Protein AF-A0AAW0BZA5-F1 (afdb_monomer_lite)

Sequence (254 aa):
MSIIGAAGLFDLANLSKPVTAEERARIDNILQGLSNEPNKMVEAFKKSPAKGLLSLAHCWAYNSDAFPNDVILKTFVYHTDGAKVPKANKPPVEDDVSERAWACFIGLGSKFVSDNRDFRARLIAAWPGIFKWARYFYTQRVSKLDNTDDIRENIDVICQVISQLIQNNKEVLAVVRRTQGIATFFTKLWVHSAAPPIVVSFIMHTLFHDATLDEIAAIAGNDAEKLIVAQVAVDRLRAAIKESPMQPLKVSRT

Structure (mmCIF, N/CA/C/O backbone):
data_AF-A0AAW0BZA5-F1
#
_entry.id   AF-A0AAW0BZA5-F1
#
loop_
_atom_site.group_PDB
_atom_site.id
_atom_site.type_symbol
_atom_site.label_atom_id
_atom_site.label_alt_id
_atom_site.label_comp_id
_atom_site.label_asym_id
_atom_site.label_entity_id
_atom_site.label_seq_id
_atom_site.pdbx_PDB_ins_code
_atom_site.Cartn_x
_atom_site.Cartn_y
_atom_site.Cartn_z
_atom_site.occupancy
_atom_site.B_iso_or_equiv
_atom_site.auth_seq_id
_atom_site.auth_comp_id
_atom_site.auth_asym_id
_atom_site.auth_atom_id
_atom_site.pdbx_PDB_model_num
ATOM 1 N N . MET A 1 1 ? -25.638 8.115 21.854 1.00 32.22 1 MET A N 1
ATOM 2 C CA . MET A 1 1 ? -24.213 8.498 21.947 1.00 32.22 1 MET A CA 1
ATOM 3 C C . MET A 1 1 ? -23.637 8.477 20.539 1.00 32.22 1 MET A C 1
ATOM 5 O O . MET A 1 1 ? -23.525 7.408 19.956 1.00 32.22 1 MET A O 1
ATOM 9 N N . SER A 1 2 ? -23.428 9.657 19.954 1.00 33.00 2 SER A N 1
ATOM 10 C CA . SER A 1 2 ? -22.871 9.828 18.606 1.00 33.00 2 SER A CA 1
ATOM 11 C C . SER A 1 2 ? -21.385 9.476 18.653 1.00 33.00 2 SER A C 1
ATOM 13 O O . SER A 1 2 ? -20.659 10.074 19.446 1.00 33.00 2 SER A O 1
ATOM 15 N N . ILE A 1 3 ? -20.942 8.477 17.885 1.00 40.09 3 ILE A N 1
ATOM 16 C CA . ILE A 1 3 ? -19.521 8.118 17.792 1.00 40.09 3 ILE A CA 1
ATOM 17 C C . ILE A 1 3 ? -18.826 9.251 17.031 1.00 40.09 3 ILE A C 1
ATOM 19 O O . ILE A 1 3 ? -18.873 9.336 15.807 1.00 40.09 3 ILE A O 1
ATOM 23 N N . ILE A 1 4 ? -18.307 10.163 17.850 1.00 43.06 4 ILE A N 1
ATOM 24 C CA . ILE A 1 4 ? -17.337 11.239 17.656 1.00 43.06 4 ILE A CA 1
ATOM 25 C C . ILE A 1 4 ? -16.686 11.224 16.267 1.00 43.06 4 ILE A C 1
ATOM 27 O O . ILE A 1 4 ? -16.038 10.260 15.861 1.00 43.06 4 ILE A O 1
ATOM 31 N N . GLY A 1 5 ? -16.861 12.338 15.552 1.00 37.72 5 GLY A N 1
ATOM 32 C CA . GLY A 1 5 ? -16.365 12.537 14.199 1.00 37.72 5 GLY A CA 1
ATOM 33 C C . GLY A 1 5 ? -14.856 12.330 14.099 1.00 37.72 5 GLY A C 1
ATOM 34 O O . GLY A 1 5 ? -14.069 13.084 14.667 1.00 37.72 5 GLY A O 1
ATOM 35 N N . ALA A 1 6 ? -14.458 11.354 13.281 1.00 41.16 6 ALA A N 1
ATOM 36 C CA . ALA A 1 6 ? -13.072 11.079 12.897 1.00 41.16 6 ALA A CA 1
ATOM 37 C C . ALA A 1 6 ? -12.352 12.283 12.237 1.00 41.16 6 ALA A C 1
ATOM 39 O O . ALA A 1 6 ? -11.151 12.233 11.999 1.00 41.16 6 ALA A O 1
ATOM 40 N N . ALA A 1 7 ? -13.067 13.383 11.974 1.00 39.66 7 ALA A N 1
ATOM 41 C CA . ALA A 1 7 ? -12.530 14.646 11.476 1.00 39.66 7 ALA A CA 1
ATOM 42 C C . ALA A 1 7 ? -11.621 15.389 12.482 1.00 39.66 7 ALA A C 1
ATOM 44 O O . ALA A 1 7 ? -10.916 16.311 12.082 1.00 39.66 7 ALA A O 1
ATOM 45 N N . GLY A 1 8 ? -11.623 15.007 13.767 1.00 41.25 8 GLY A N 1
ATOM 46 C CA . GLY A 1 8 ? -10.889 15.703 14.833 1.00 41.25 8 GLY A CA 1
ATOM 47 C C . GLY A 1 8 ? -9.455 15.232 15.112 1.00 41.25 8 GLY A C 1
ATOM 48 O O . GLY A 1 8 ? -8.812 15.821 15.971 1.00 41.25 8 GLY A O 1
ATOM 49 N N . LEU A 1 9 ? -8.942 14.203 14.429 1.00 48.56 9 LEU A N 1
ATOM 50 C CA . LEU A 1 9 ? -7.571 13.694 14.628 1.00 48.56 9 LEU A CA 1
ATOM 51 C C . LEU A 1 9 ? -6.497 14.502 13.851 1.00 48.56 9 LEU A C 1
ATOM 53 O O . LEU A 1 9 ? -5.398 14.008 13.599 1.00 48.56 9 LEU A O 1
ATOM 57 N N . PHE A 1 10 ? -6.823 15.720 13.403 1.00 46.09 10 PHE A N 1
ATOM 58 C CA . PHE A 1 10 ? -6.101 16.411 12.326 1.00 46.09 10 PHE A CA 1
ATOM 59 C C . PHE A 1 10 ? -4.850 17.200 12.701 1.00 46.09 10 PHE A C 1
ATOM 61 O O . PHE A 1 10 ? -4.116 17.558 11.786 1.00 46.09 10 PHE A O 1
ATOM 68 N N . ASP A 1 11 ? -4.556 17.423 13.981 1.00 47.78 11 ASP A N 1
ATOM 69 C CA . ASP A 1 11 ? -3.397 18.248 14.364 1.00 47.78 11 ASP A CA 1
ATOM 70 C C . ASP A 1 11 ? -2.213 17.450 14.941 1.00 47.78 11 ASP A C 1
ATOM 72 O O . ASP A 1 11 ? -1.141 18.003 15.163 1.00 47.78 11 ASP A O 1
ATOM 76 N N . LEU A 1 12 ? -2.327 16.124 15.092 1.00 44.94 12 LEU A N 1
ATOM 77 C CA . LEU A 1 12 ? -1.234 15.306 15.652 1.00 44.94 12 LEU A CA 1
ATOM 78 C C . LEU A 1 12 ? -0.044 15.116 14.705 1.00 44.94 12 LEU A C 1
ATOM 80 O O . LEU A 1 12 ? 1.059 14.829 15.160 1.00 44.94 12 LEU A O 1
ATOM 84 N N . ALA A 1 13 ? -0.251 15.278 13.397 1.00 43.47 13 ALA A N 1
ATOM 85 C CA . ALA A 1 13 ? 0.828 15.196 12.412 1.00 43.47 13 ALA A CA 1
ATOM 86 C C . ALA A 1 13 ? 1.679 16.482 12.357 1.00 43.47 13 ALA A C 1
ATOM 88 O O . ALA A 1 13 ? 2.814 16.438 11.889 1.00 43.47 13 ALA A O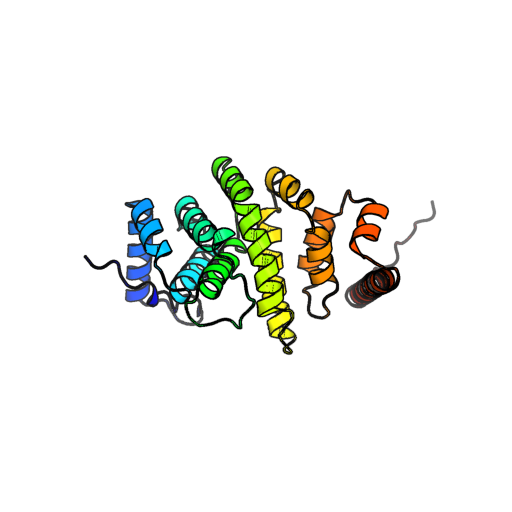 1
ATOM 89 N N . ASN A 1 14 ? 1.181 17.608 12.889 1.00 46.88 14 ASN A N 1
ATOM 90 C CA . ASN A 1 14 ? 1.964 18.825 13.106 1.00 46.88 14 ASN A CA 1
ATOM 91 C C . ASN A 1 14 ? 2.589 18.795 14.509 1.00 46.88 14 ASN A C 1
ATOM 93 O O . ASN A 1 14 ? 2.239 19.573 15.393 1.00 46.88 14 ASN A O 1
ATOM 97 N N . LEU A 1 15 ? 3.577 17.915 14.700 1.00 47.16 15 LEU A N 1
ATOM 98 C CA . LEU A 1 15 ? 4.350 17.771 15.948 1.00 47.16 15 LEU A CA 1
ATOM 99 C C . LEU A 1 15 ? 5.100 19.050 16.391 1.00 47.16 15 LEU A C 1
ATOM 101 O O . LEU A 1 15 ? 5.759 19.052 17.427 1.00 47.16 15 LEU A O 1
ATOM 105 N N . SER A 1 16 ? 5.021 20.141 15.623 1.00 50.94 16 SER A N 1
ATOM 106 C CA . SER A 1 16 ? 5.542 21.455 16.004 1.00 50.94 16 SER A CA 1
ATOM 107 C C . SER A 1 16 ? 4.671 22.173 17.039 1.00 50.94 16 SER A C 1
ATOM 109 O O . SER A 1 16 ? 5.165 23.076 17.716 1.00 50.94 16 SER A O 1
ATOM 111 N N . LYS A 1 17 ? 3.397 21.784 17.194 1.00 62.03 17 LYS A N 1
ATOM 112 C CA . LYS A 1 17 ? 2.500 22.347 18.209 1.00 62.03 17 LYS A CA 1
ATOM 113 C C . LYS A 1 17 ? 2.310 21.371 19.375 1.00 62.03 17 LYS A C 1
ATOM 115 O O . LYS A 1 17 ? 2.147 20.173 19.148 1.00 62.03 17 LYS A O 1
ATOM 120 N N . PRO A 1 18 ? 2.305 21.856 20.631 1.00 71.25 18 PRO A N 1
ATOM 121 C CA . PRO A 1 18 ? 1.956 21.025 21.774 1.00 71.25 18 PRO A CA 1
ATOM 122 C C . PRO A 1 18 ? 0.531 20.487 21.618 1.00 71.25 18 PRO A C 1
ATOM 124 O O . PRO A 1 18 ? -0.393 21.266 21.388 1.00 71.25 18 PRO A O 1
ATOM 127 N N . VAL A 1 19 ? 0.357 19.175 21.790 1.00 73.31 19 VAL A N 1
ATOM 128 C CA . VAL A 1 19 ? -0.966 18.533 21.807 1.00 73.31 19 VAL A CA 1
ATOM 129 C C . VAL A 1 19 ? -1.809 19.161 22.913 1.00 73.31 19 VAL A C 1
ATOM 131 O O . VAL A 1 19 ? -1.417 19.148 24.085 1.00 73.31 19 VAL A O 1
ATOM 134 N N . THR A 1 20 ? -2.966 19.705 22.550 1.00 80.00 20 THR A N 1
ATOM 135 C CA . THR A 1 20 ? -3.885 20.326 23.506 1.00 80.00 20 THR A CA 1
ATOM 136 C C . THR A 1 20 ? -4.496 19.280 24.446 1.00 80.00 20 THR A C 1
ATOM 138 O O . THR A 1 20 ? -4.555 18.085 24.143 1.00 80.00 20 THR A O 1
ATOM 141 N N . ALA A 1 21 ? -4.988 19.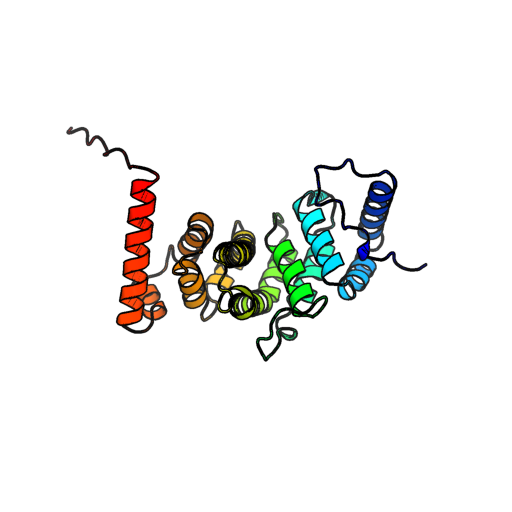713 25.611 1.00 81.00 21 ALA A N 1
ATOM 142 C CA . ALA A 1 21 ? -5.666 18.814 26.550 1.00 81.00 21 ALA A CA 1
ATOM 143 C C . ALA A 1 21 ? -6.913 18.153 25.930 1.00 81.00 21 ALA A C 1
ATOM 145 O O . ALA A 1 21 ? -7.202 16.992 26.215 1.00 81.00 21 ALA A O 1
ATOM 146 N N . GLU A 1 22 ? -7.619 18.869 25.050 1.00 76.69 22 GLU A N 1
ATOM 147 C CA . GLU A 1 22 ? -8.790 18.348 24.344 1.00 76.69 22 GLU A CA 1
ATOM 148 C C . GLU A 1 22 ? -8.411 17.245 23.347 1.00 76.69 22 GLU A C 1
ATOM 150 O O . GLU A 1 22 ? -9.058 16.199 23.302 1.00 76.69 22 GLU A O 1
ATOM 155 N N . GLU A 1 23 ? -7.337 17.433 22.578 1.00 70.88 23 GLU A N 1
ATOM 156 C CA . GLU A 1 23 ? -6.834 16.412 21.654 1.00 70.88 23 GLU A CA 1
ATOM 157 C C . GLU A 1 23 ? -6.348 15.173 22.391 1.00 70.88 23 GLU A C 1
ATOM 159 O O . GLU A 1 23 ? -6.675 14.059 21.989 1.00 70.88 23 GLU A O 1
ATOM 164 N N . ARG A 1 24 ? -5.638 15.356 23.510 1.00 76.00 24 ARG A N 1
ATOM 165 C CA . ARG A 1 24 ? -5.219 14.242 24.363 1.00 76.00 24 ARG A CA 1
ATOM 166 C C . ARG A 1 24 ? -6.423 13.455 24.878 1.00 76.00 24 ARG A C 1
ATOM 168 O O . ARG A 1 24 ? -6.469 12.247 24.683 1.00 76.00 24 ARG A O 1
ATOM 175 N N . ALA A 1 25 ? -7.438 14.131 25.420 1.00 77.31 25 ALA A N 1
ATOM 176 C CA . ALA A 1 25 ? -8.663 13.476 25.879 1.00 77.31 25 ALA A CA 1
ATOM 177 C C . ALA A 1 25 ? -9.396 12.734 24.743 1.00 77.31 25 ALA A C 1
ATOM 179 O O . ALA A 1 25 ? -9.964 11.663 24.955 1.00 77.31 25 ALA A O 1
ATOM 180 N N . ARG A 1 26 ? -9.378 13.268 23.515 1.00 73.25 26 ARG A N 1
ATOM 181 C CA . ARG A 1 26 ? -9.941 12.584 22.338 1.00 73.25 26 ARG A CA 1
ATOM 182 C C . ARG A 1 26 ? -9.158 11.324 21.972 1.00 73.25 26 ARG A C 1
ATOM 184 O O . ARG A 1 26 ? -9.788 10.306 21.694 1.00 73.25 26 ARG A O 1
ATOM 191 N N . ILE A 1 27 ? -7.825 11.375 21.983 1.00 75.25 27 ILE A N 1
ATOM 192 C CA . ILE A 1 27 ? -6.971 10.199 21.760 1.00 75.25 27 ILE A CA 1
ATOM 193 C C . ILE A 1 27 ? -7.263 9.150 22.828 1.00 75.25 27 ILE A C 1
ATOM 195 O O . ILE A 1 27 ? -7.565 8.015 22.477 1.00 75.25 27 ILE A O 1
ATOM 199 N N . ASP A 1 28 ? -7.269 9.536 24.103 1.00 79.38 28 ASP A N 1
ATOM 200 C CA . ASP A 1 28 ? -7.518 8.625 25.222 1.00 79.38 28 ASP A CA 1
ATOM 201 C C . ASP A 1 28 ? -8.888 7.941 25.095 1.00 79.38 28 ASP A C 1
ATOM 203 O O . ASP A 1 28 ? -8.990 6.724 25.245 1.00 79.38 28 ASP A O 1
ATOM 207 N N . ASN A 1 29 ? -9.930 8.684 24.707 1.00 79.00 29 ASN A N 1
ATOM 208 C CA . ASN A 1 29 ? -11.256 8.120 24.435 1.00 79.00 29 ASN A CA 1
ATOM 209 C C . ASN A 1 29 ? -11.247 7.115 23.269 1.00 79.00 29 ASN A C 1
ATOM 211 O O . ASN A 1 29 ? -11.922 6.086 23.334 1.00 79.00 29 ASN A O 1
ATOM 215 N N . ILE A 1 30 ? -10.491 7.387 22.199 1.00 76.94 30 ILE A N 1
ATOM 216 C CA . ILE A 1 30 ? -10.338 6.457 21.069 1.00 76.94 30 ILE A CA 1
ATOM 217 C C . ILE A 1 30 ? -9.600 5.197 21.521 1.00 76.94 30 ILE A C 1
ATOM 219 O O . ILE A 1 30 ? -10.062 4.095 21.235 1.00 76.94 30 ILE A O 1
ATOM 223 N N . LEU A 1 31 ? -8.497 5.341 22.257 1.00 79.50 31 LEU A N 1
ATOM 224 C CA . LEU A 1 31 ? -7.711 4.225 22.789 1.00 79.50 31 LEU A CA 1
ATOM 225 C C . LEU A 1 31 ? -8.530 3.360 23.759 1.00 79.50 31 LEU A C 1
ATOM 227 O O . LEU A 1 31 ? -8.487 2.127 23.701 1.00 79.50 31 LEU A O 1
ATOM 231 N N . GLN A 1 32 ? -9.350 3.990 24.599 1.00 81.56 32 GLN A N 1
ATOM 232 C CA . GLN A 1 32 ? -10.271 3.294 25.490 1.00 81.56 32 GLN A CA 1
ATOM 233 C C . GLN A 1 32 ? -11.369 2.556 24.705 1.00 81.56 32 GLN A C 1
ATOM 235 O O . GLN A 1 32 ? -11.646 1.388 24.981 1.00 81.56 32 GLN A O 1
ATOM 240 N N . GLY A 1 33 ? -11.964 3.194 23.691 1.00 78.25 33 GLY A N 1
ATOM 241 C CA . GLY A 1 33 ? -12.961 2.567 22.818 1.00 78.25 33 GLY A CA 1
ATOM 242 C C . GLY A 1 33 ? -12.401 1.383 22.025 1.00 78.25 33 GLY A C 1
ATOM 243 O O . GLY A 1 33 ? -13.050 0.342 21.918 1.00 78.25 33 GLY A O 1
ATOM 244 N N . LEU A 1 34 ? -11.168 1.509 21.530 1.00 78.75 34 LEU A N 1
ATOM 245 C CA . LEU A 1 34 ? -10.424 0.441 20.861 1.00 78.75 34 LEU A CA 1
ATOM 246 C C . LEU A 1 34 ? -10.211 -0.777 21.762 1.00 78.75 34 LEU A C 1
ATOM 248 O O . LEU A 1 34 ? -10.302 -1.907 21.284 1.00 78.75 34 LEU A O 1
ATOM 252 N N . SER A 1 35 ? -9.957 -0.543 23.049 1.00 81.38 35 SER A N 1
ATOM 253 C CA . SER A 1 35 ? -9.700 -1.600 24.029 1.00 81.38 35 SER A CA 1
ATOM 254 C C . SER A 1 35 ? -10.986 -2.296 24.483 1.00 81.38 35 SER A C 1
ATOM 256 O O . SER A 1 35 ? -11.020 -3.518 24.604 1.00 81.38 35 SER A O 1
ATOM 258 N N . ASN A 1 36 ? -12.060 -1.531 24.697 1.00 86.56 36 ASN A N 1
ATOM 259 C CA . ASN A 1 36 ? -13.306 -2.050 25.264 1.00 86.56 36 ASN A CA 1
ATOM 260 C C . ASN A 1 36 ? -14.239 -2.664 24.212 1.00 86.56 36 ASN A C 1
ATOM 262 O O . ASN A 1 36 ? -14.912 -3.655 24.486 1.00 86.56 36 ASN A O 1
ATOM 266 N N . GLU A 1 37 ? -14.310 -2.081 23.010 1.00 89.75 37 GLU A N 1
ATOM 267 C CA . GLU A 1 37 ? -15.288 -2.468 21.985 1.00 89.75 37 GLU A CA 1
ATOM 268 C C . GLU A 1 37 ? -14.670 -2.544 20.570 1.00 89.75 37 GLU A C 1
ATOM 270 O O . GLU A 1 37 ? -15.137 -1.876 19.637 1.00 89.75 37 GLU A O 1
ATOM 275 N N . PRO A 1 38 ? -13.651 -3.400 20.350 1.00 87.75 38 PRO A N 1
ATOM 276 C CA . PRO A 1 38 ? -12.849 -3.412 19.121 1.00 87.75 38 PRO A CA 1
ATOM 277 C C . PRO A 1 38 ? -13.680 -3.600 17.844 1.00 87.75 38 PRO A C 1
ATOM 279 O O . PRO A 1 38 ? -13.450 -2.931 16.837 1.00 87.75 38 PRO A O 1
ATOM 282 N N . ASN A 1 39 ? -14.705 -4.459 17.874 1.00 91.06 39 ASN A N 1
ATOM 283 C CA . ASN A 1 39 ? -15.567 -4.691 16.710 1.00 91.06 39 ASN A CA 1
ATOM 284 C C . ASN A 1 39 ? -16.428 -3.469 16.357 1.00 91.06 39 ASN A C 1
ATOM 286 O O . ASN A 1 39 ? -16.629 -3.188 15.177 1.00 91.06 39 ASN A O 1
ATOM 290 N N . LYS A 1 40 ? -16.909 -2.712 17.353 1.00 90.38 40 LYS A N 1
ATOM 291 C CA . LYS A 1 40 ? -17.665 -1.478 17.092 1.00 90.38 40 LYS A CA 1
ATOM 292 C C . LYS A 1 40 ? -16.766 -0.408 16.481 1.00 90.38 40 LYS A C 1
ATOM 294 O O . LYS A 1 40 ? -17.207 0.295 15.576 1.00 90.38 40 LYS A O 1
ATOM 299 N N . MET A 1 41 ? -15.507 -0.336 16.914 1.00 89.19 41 MET A N 1
ATOM 300 C CA . MET A 1 41 ? -14.519 0.566 16.321 1.00 89.19 41 MET A CA 1
ATOM 301 C C . MET A 1 41 ? -14.214 0.211 14.866 1.00 89.19 41 MET A C 1
ATOM 303 O O . MET A 1 41 ? -14.197 1.106 14.025 1.00 89.19 41 MET A O 1
ATOM 307 N N . VAL A 1 42 ? -14.073 -1.079 14.530 1.00 92.75 42 VAL A N 1
ATOM 308 C CA . VAL A 1 42 ? -13.952 -1.509 13.124 1.00 92.75 42 VAL A CA 1
ATOM 309 C C . VAL A 1 42 ? -15.150 -1.017 12.307 1.00 92.75 42 VAL A C 1
ATOM 311 O O . VAL A 1 42 ? -14.963 -0.387 11.270 1.00 92.75 42 VAL A O 1
ATOM 314 N N . GLU A 1 43 ? -16.383 -1.244 12.768 1.00 94.50 43 GLU A N 1
ATOM 315 C CA . GLU A 1 43 ? -17.583 -0.794 12.046 1.00 94.50 43 GLU A CA 1
ATOM 316 C C . GLU A 1 43 ? -17.683 0.733 11.920 1.00 94.50 43 GLU A C 1
ATOM 318 O O . GLU A 1 43 ? -18.183 1.237 10.910 1.00 94.50 43 GLU A O 1
ATOM 323 N N . ALA A 1 44 ? -17.178 1.477 12.906 1.00 91.81 44 ALA A N 1
ATOM 324 C CA . ALA A 1 44 ? -17.059 2.927 12.824 1.00 91.81 44 ALA A CA 1
ATOM 325 C C . ALA A 1 44 ? -16.037 3.341 11.750 1.00 91.81 44 ALA A C 1
ATOM 327 O O . ALA A 1 44 ? -16.366 4.140 10.871 1.00 91.81 44 ALA A O 1
ATOM 328 N N . PHE A 1 45 ? -14.841 2.742 11.742 1.00 94.12 45 PHE A N 1
ATOM 329 C CA . PHE A 1 45 ? -13.798 3.067 10.764 1.00 94.12 45 PHE A CA 1
ATOM 330 C C . PHE A 1 45 ? -14.132 2.641 9.333 1.00 94.12 45 PHE A C 1
ATOM 332 O O . PHE A 1 45 ? -13.732 3.302 8.374 1.00 94.12 45 PHE A O 1
ATOM 339 N N . LYS A 1 46 ? -14.938 1.592 9.147 1.00 95.19 46 LYS A N 1
ATOM 340 C CA . LYS A 1 46 ? -15.485 1.232 7.826 1.00 95.19 46 LYS A CA 1
ATOM 341 C C . LYS A 1 46 ? -16.303 2.360 7.193 1.00 95.19 46 LYS A C 1
ATOM 343 O O . LYS A 1 46 ? -16.411 2.414 5.967 1.00 95.19 46 LYS A O 1
ATOM 348 N N . LYS A 1 47 ? -16.880 3.240 8.017 1.00 95.12 47 LYS A N 1
ATOM 349 C CA . LYS A 1 47 ? -17.702 4.387 7.607 1.00 95.12 47 LYS A CA 1
ATOM 350 C C . LYS A 1 47 ? -16.943 5.713 7.669 1.00 95.12 47 LYS A C 1
ATOM 352 O O . LYS A 1 47 ? -17.509 6.736 7.295 1.00 95.12 47 LYS A O 1
ATOM 357 N N . SER A 1 48 ? -15.695 5.716 8.140 1.00 93.38 48 SER A N 1
ATOM 358 C CA . SER A 1 48 ? -14.913 6.943 8.265 1.00 93.38 48 SER A CA 1
ATOM 359 C C . SER A 1 48 ? -14.563 7.546 6.898 1.00 93.38 48 SER A C 1
ATOM 361 O O . SER A 1 48 ? -14.333 6.798 5.940 1.00 93.38 48 SER A O 1
ATOM 363 N N . PRO A 1 49 ? -14.500 8.888 6.807 1.00 95.75 49 PRO A N 1
ATOM 364 C CA . PRO A 1 49 ? -13.955 9.580 5.641 1.00 95.75 49 PRO A CA 1
ATOM 365 C C . PRO A 1 49 ? -12.462 9.261 5.467 1.00 95.75 49 PRO A C 1
ATOM 367 O O . PRO A 1 49 ? -11.800 8.837 6.421 1.00 95.75 49 PRO A O 1
ATOM 370 N N . ALA A 1 50 ? -11.919 9.494 4.270 1.00 94.25 50 ALA A N 1
ATOM 371 C CA . ALA A 1 50 ? -10.503 9.265 3.965 1.00 94.25 50 ALA A CA 1
ATOM 372 C C . ALA A 1 50 ? -9.610 10.062 4.910 1.00 94.25 50 ALA A C 1
ATOM 374 O O . ALA A 1 50 ? -8.657 9.536 5.481 1.00 94.25 50 ALA A O 1
ATOM 375 N N . LYS A 1 51 ? -10.025 11.303 5.159 1.00 91.88 51 LYS A N 1
ATOM 376 C CA . LYS A 1 51 ? -9.430 12.217 6.119 1.00 91.88 51 LYS A CA 1
ATOM 377 C C . LYS A 1 51 ? -9.230 11.547 7.499 1.00 91.88 51 LYS A C 1
ATOM 379 O O . LYS A 1 51 ? -8.116 11.481 8.010 1.00 91.88 51 LYS A O 1
ATOM 384 N N . GLY A 1 52 ? -10.276 10.943 8.067 1.00 89.94 52 GLY A N 1
ATOM 385 C CA . GLY A 1 52 ? -10.191 10.249 9.362 1.00 89.94 52 GLY A CA 1
ATOM 386 C C . GLY A 1 52 ? -9.327 8.980 9.345 1.00 89.94 52 GLY A C 1
ATOM 387 O O . GLY A 1 52 ? -8.633 8.692 10.319 1.00 89.94 52 GLY A O 1
ATOM 388 N N . LEU A 1 53 ? -9.332 8.237 8.234 1.00 94.62 53 LEU A N 1
ATOM 389 C CA . LEU A 1 53 ? -8.480 7.055 8.055 1.00 94.62 53 LEU A CA 1
ATOM 390 C C . LEU A 1 53 ? -6.997 7.422 7.944 1.00 94.62 53 LEU A C 1
ATOM 392 O O . LEU A 1 53 ? -6.152 6.685 8.445 1.00 94.62 53 LEU A O 1
ATOM 396 N N . LEU A 1 54 ? -6.681 8.561 7.326 1.00 92.44 54 LEU A N 1
ATOM 397 C CA . LEU A 1 54 ? -5.308 9.041 7.199 1.00 92.44 54 LEU A CA 1
ATOM 398 C C . LEU A 1 54 ? -4.746 9.413 8.568 1.00 92.44 54 LEU A C 1
ATOM 400 O O . LEU A 1 54 ? -3.631 9.030 8.915 1.00 92.44 54 LEU A O 1
ATOM 404 N N . SER A 1 55 ? -5.545 10.087 9.393 1.00 87.88 55 SER A N 1
ATOM 405 C CA . SER A 1 55 ? -5.149 10.346 10.771 1.00 87.88 55 SER A CA 1
ATOM 406 C C . SER A 1 55 ? -4.936 9.066 11.574 1.00 87.88 55 SER A C 1
ATOM 408 O O . SER A 1 55 ? -3.973 8.988 12.333 1.00 87.88 55 SER A O 1
ATOM 410 N N . LEU A 1 56 ? -5.800 8.058 11.404 1.00 90.38 56 LEU A N 1
ATOM 411 C CA . LEU A 1 56 ? -5.614 6.750 12.036 1.00 90.38 56 LEU A CA 1
ATOM 412 C C . LEU A 1 56 ? -4.284 6.112 11.607 1.00 90.38 56 LEU A C 1
ATOM 414 O O . LEU A 1 56 ? -3.543 5.630 12.460 1.00 90.38 56 LEU A O 1
ATOM 418 N N . ALA A 1 57 ? -3.962 6.156 10.310 1.00 92.25 57 ALA A N 1
ATOM 419 C CA . ALA A 1 57 ? -2.693 5.674 9.771 1.00 92.25 57 ALA A CA 1
ATOM 420 C C . ALA A 1 57 ? -1.485 6.383 10.403 1.00 92.25 57 ALA A C 1
ATOM 422 O O . ALA A 1 57 ? -0.570 5.712 10.871 1.00 92.25 57 ALA A O 1
ATOM 423 N N . HIS A 1 58 ? -1.500 7.716 10.492 1.00 88.75 58 HIS A N 1
ATOM 424 C CA . HIS A 1 58 ? -0.412 8.476 11.116 1.00 88.75 58 HIS A CA 1
ATOM 425 C C . HIS A 1 58 ? -0.278 8.206 12.619 1.00 88.75 58 HIS A C 1
ATOM 427 O O . HIS A 1 58 ? 0.835 8.025 13.110 1.00 88.75 58 HIS A O 1
ATOM 433 N N . CYS A 1 59 ? -1.393 8.138 13.354 1.00 86.44 59 CYS A N 1
ATOM 434 C CA . CYS A 1 59 ? -1.359 7.841 14.787 1.00 86.44 59 CYS A CA 1
ATOM 435 C C . CYS A 1 59 ? -0.770 6.453 15.050 1.00 86.44 59 CYS A C 1
ATOM 437 O O . CYS A 1 59 ? 0.044 6.288 15.957 1.00 86.44 59 CYS A O 1
ATOM 439 N N . TRP A 1 60 ? -1.152 5.469 14.234 1.00 87.94 60 TRP A N 1
ATOM 440 C CA . TRP A 1 60 ? -0.613 4.121 14.336 1.00 87.94 60 TRP A CA 1
ATOM 441 C C . TRP A 1 60 ? 0.871 4.056 13.962 1.00 87.94 60 TRP A C 1
ATOM 443 O O . TRP A 1 60 ? 1.648 3.432 14.679 1.00 87.94 60 TRP A O 1
ATOM 453 N N . ALA A 1 61 ? 1.287 4.756 12.903 1.00 87.56 61 ALA A N 1
ATOM 454 C CA . ALA A 1 61 ? 2.692 4.845 12.511 1.00 87.56 61 ALA A CA 1
ATOM 455 C C . ALA A 1 61 ? 3.571 5.456 13.617 1.00 87.56 61 ALA A C 1
ATOM 457 O O . ALA A 1 61 ? 4.710 5.032 13.810 1.00 87.56 61 ALA A O 1
ATOM 458 N N . TYR A 1 62 ? 3.037 6.442 14.344 1.00 85.44 62 TYR A N 1
ATOM 459 C CA . TYR A 1 62 ? 3.729 7.116 15.439 1.00 85.44 62 TYR A CA 1
ATOM 460 C C . TYR A 1 62 ? 3.795 6.269 16.718 1.00 85.44 62 TYR A C 1
ATOM 462 O O . TYR A 1 62 ? 4.824 6.250 17.391 1.00 85.44 62 TYR A O 1
ATOM 470 N N . ASN A 1 63 ? 2.713 5.570 17.070 1.00 84.06 63 ASN A N 1
ATOM 471 C CA . ASN A 1 63 ? 2.637 4.774 18.293 1.00 84.06 63 ASN A CA 1
ATOM 472 C C . ASN A 1 63 ? 1.850 3.478 18.063 1.00 84.06 63 ASN A C 1
ATOM 474 O O . ASN A 1 63 ? 0.687 3.365 18.453 1.00 84.06 63 ASN A O 1
ATOM 478 N N . SER A 1 64 ? 2.494 2.495 17.430 1.00 84.50 64 SER A N 1
ATOM 479 C CA . SER A 1 64 ? 1.857 1.224 17.066 1.00 84.50 64 SER A CA 1
ATOM 480 C C . SER A 1 64 ? 1.297 0.470 18.270 1.00 84.50 64 SER A C 1
ATOM 482 O O . SER A 1 64 ? 0.249 -0.160 18.163 1.00 84.50 64 SER A O 1
ATOM 484 N N . ASP A 1 65 ? 1.964 0.579 19.418 1.00 83.88 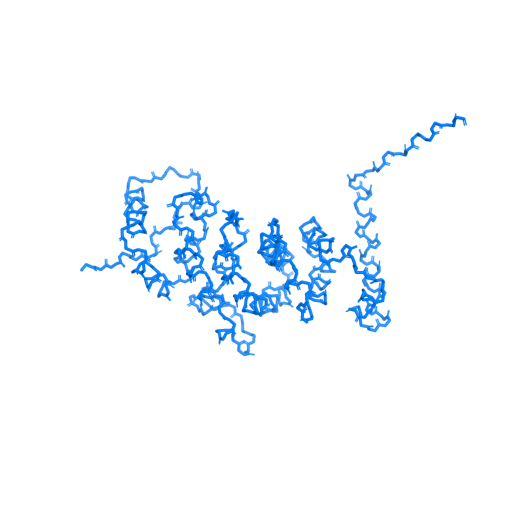65 ASP A N 1
ATOM 485 C CA . ASP A 1 65 ? 1.660 -0.190 20.627 1.00 83.88 65 ASP A CA 1
ATOM 486 C C . ASP A 1 65 ? 0.391 0.303 21.334 1.00 83.88 65 ASP A C 1
ATOM 488 O O . ASP A 1 65 ? -0.234 -0.444 22.086 1.00 83.88 65 ASP A O 1
ATOM 492 N N . ALA A 1 66 ? -0.025 1.545 21.068 1.00 82.94 66 ALA A N 1
ATOM 493 C CA . ALA A 1 66 ? -1.258 2.099 21.615 1.00 82.94 66 ALA A CA 1
ATOM 494 C C . ALA A 1 66 ? -2.516 1.537 20.934 1.00 82.94 66 ALA A C 1
ATOM 496 O O . ALA A 1 66 ? -3.600 1.585 21.512 1.00 82.94 66 ALA A O 1
ATOM 497 N N . PHE A 1 67 ? -2.402 1.005 19.715 1.00 85.38 67 PHE A N 1
ATOM 498 C CA . PHE A 1 67 ? -3.554 0.562 18.935 1.00 85.38 67 PHE A CA 1
ATOM 499 C C . PHE A 1 67 ? -3.624 -0.968 18.870 1.00 85.38 67 PHE A C 1
ATOM 501 O O . PHE A 1 67 ? -2.636 -1.623 18.539 1.00 85.38 67 PHE A O 1
ATOM 508 N N . PRO A 1 68 ? -4.803 -1.581 19.084 1.00 88.38 68 PRO A N 1
ATOM 509 C CA . PRO A 1 68 ? -4.974 -3.006 18.848 1.00 88.38 68 PRO A CA 1
ATOM 510 C C . PRO A 1 68 ? -4.747 -3.328 17.368 1.00 88.38 68 PRO A C 1
ATOM 512 O O . PRO A 1 68 ? -5.583 -3.009 16.517 1.00 88.38 68 PRO A O 1
ATOM 515 N N . ASN A 1 69 ? -3.636 -4.005 17.065 1.00 88.25 69 ASN A N 1
ATOM 516 C CA . ASN A 1 69 ? -3.239 -4.340 15.694 1.00 88.25 69 ASN A CA 1
ATOM 517 C C . ASN A 1 69 ? -4.376 -5.008 14.894 1.00 88.25 69 ASN A C 1
ATOM 519 O O . ASN A 1 69 ? -4.500 -4.781 13.694 1.00 88.25 69 ASN A O 1
ATOM 523 N N . ASP A 1 70 ? -5.239 -5.804 15.538 1.00 89.06 70 ASP A N 1
ATOM 524 C CA . ASP A 1 70 ? -6.317 -6.543 14.862 1.00 89.06 70 ASP A CA 1
ATOM 525 C C . ASP A 1 70 ? -7.405 -5.594 14.344 1.00 89.06 70 ASP A C 1
ATOM 527 O O . ASP A 1 70 ? -7.895 -5.760 13.227 1.00 89.06 70 ASP A O 1
ATOM 531 N N . VAL A 1 71 ? -7.730 -4.550 15.112 1.00 91.19 71 VAL A N 1
ATOM 532 C CA . VAL A 1 71 ? -8.680 -3.508 14.700 1.00 91.19 71 VAL A CA 1
ATOM 533 C C . VAL A 1 71 ? -8.118 -2.713 13.527 1.00 91.19 71 VAL A C 1
ATOM 535 O O . VAL A 1 71 ? -8.828 -2.490 12.541 1.00 91.19 71 VAL A O 1
ATOM 538 N N . ILE A 1 72 ? -6.841 -2.331 13.606 1.00 91.88 72 ILE A N 1
ATOM 539 C CA . ILE A 1 72 ? -6.156 -1.586 12.545 1.00 91.88 72 ILE A CA 1
ATOM 540 C C . ILE A 1 72 ? -6.100 -2.408 11.261 1.00 91.88 72 ILE A C 1
ATOM 542 O O . ILE A 1 72 ? -6.567 -1.957 10.214 1.00 91.88 72 ILE A O 1
ATOM 546 N N . LEU A 1 73 ? -5.623 -3.651 11.344 1.00 92.94 73 LEU A N 1
ATOM 547 C CA . LEU A 1 73 ? -5.491 -4.514 10.180 1.00 92.94 73 LEU A CA 1
ATOM 548 C C . LEU A 1 73 ? -6.851 -4.801 9.531 1.00 92.94 73 LEU A C 1
ATOM 550 O O . LEU A 1 73 ? -6.979 -4.679 8.313 1.00 92.94 73 LEU A O 1
ATOM 554 N N . LYS A 1 74 ? -7.886 -5.134 10.317 1.00 94.62 74 LYS A N 1
ATOM 555 C CA . LYS A 1 74 ? -9.251 -5.343 9.793 1.00 94.62 74 LYS A CA 1
ATOM 556 C C . LYS A 1 74 ? -9.782 -4.105 9.077 1.00 94.62 74 LYS A C 1
ATOM 558 O O . LYS A 1 74 ? -10.427 -4.233 8.038 1.00 94.62 74 LYS A O 1
ATOM 563 N N . THR A 1 75 ? -9.511 -2.923 9.623 1.00 95.56 75 THR A N 1
ATOM 564 C CA . THR A 1 75 ? -9.921 -1.647 9.030 1.00 95.56 75 THR A CA 1
ATOM 565 C C . THR A 1 75 ? -9.208 -1.404 7.704 1.00 95.56 75 THR A C 1
ATOM 567 O O . THR A 1 75 ? -9.859 -1.123 6.697 1.00 95.56 75 THR A O 1
ATOM 570 N N . PHE A 1 76 ? -7.883 -1.557 7.673 1.00 96.06 76 PHE A N 1
ATOM 571 C CA . PHE A 1 76 ? -7.099 -1.276 6.475 1.00 96.06 76 PHE A CA 1
ATOM 572 C C . PHE A 1 76 ? -7.376 -2.279 5.361 1.00 96.06 76 PHE A C 1
ATOM 574 O O . PHE A 1 76 ? -7.631 -1.865 4.235 1.00 96.06 76 PHE A O 1
ATOM 581 N N . VAL A 1 77 ? -7.433 -3.575 5.681 1.00 96.12 77 VAL A N 1
ATOM 582 C CA . VAL A 1 77 ? -7.783 -4.633 4.719 1.00 96.12 77 VAL A CA 1
ATOM 583 C C . VAL A 1 77 ? -9.198 -4.460 4.177 1.00 96.12 77 VAL A C 1
ATOM 585 O O . VAL A 1 77 ? -9.440 -4.726 3.004 1.00 96.12 77 VAL A O 1
ATOM 588 N N . TYR A 1 78 ? -10.143 -3.977 4.989 1.00 97.88 78 TYR A N 1
ATOM 589 C CA . TYR A 1 78 ? -11.479 -3.677 4.487 1.00 97.88 78 TYR A CA 1
ATOM 590 C C . TYR A 1 78 ? -11.440 -2.608 3.392 1.00 97.88 78 TYR A C 1
ATOM 592 O O . TYR A 1 78 ? -12.101 -2.765 2.365 1.00 97.88 78 TYR A O 1
ATOM 600 N N . HIS A 1 79 ? -10.711 -1.510 3.589 1.00 97.94 79 HIS A N 1
ATOM 601 C CA . HIS A 1 79 ? -10.638 -0.434 2.592 1.00 97.94 79 HIS A CA 1
ATOM 602 C C . HIS A 1 79 ? -9.738 -0.786 1.401 1.00 97.94 79 HIS A C 1
ATOM 604 O O . HIS A 1 79 ? -9.983 -0.285 0.309 1.00 97.94 79 HIS A O 1
ATOM 610 N N . THR A 1 80 ? -8.793 -1.718 1.562 1.00 97.50 80 THR A N 1
ATOM 611 C CA . THR A 1 80 ? -7.941 -2.245 0.479 1.00 97.50 80 THR A CA 1
ATOM 612 C C . THR A 1 80 ? -8.450 -3.558 -0.134 1.00 97.50 80 THR A C 1
ATOM 614 O O . THR A 1 80 ? -7.709 -4.286 -0.798 1.00 97.50 80 THR A O 1
ATOM 617 N N . ASP A 1 81 ? -9.744 -3.850 0.009 1.00 98.31 81 ASP A N 1
ATOM 618 C CA . ASP A 1 81 ? -10.391 -4.974 -0.668 1.00 98.31 81 ASP A CA 1
ATOM 619 C C . ASP A 1 81 ? -10.357 -4.786 -2.199 1.00 98.31 81 ASP A C 1
ATOM 621 O O . ASP A 1 81 ? -10.744 -3.741 -2.736 1.00 98.31 81 ASP A O 1
ATOM 625 N N . GLY A 1 82 ? -9.915 -5.816 -2.925 1.00 98.00 82 GLY A N 1
ATOM 626 C CA . GLY A 1 82 ? -9.802 -5.804 -4.383 1.00 98.00 82 GLY A CA 1
ATOM 627 C C . GLY A 1 82 ? -11.136 -5.647 -5.126 1.00 98.00 82 GLY A C 1
ATOM 628 O O . GLY A 1 82 ? -11.143 -5.191 -6.276 1.00 98.00 82 GLY A O 1
ATOM 629 N N . ALA A 1 83 ? -12.264 -5.989 -4.502 1.00 98.19 83 ALA A N 1
ATOM 630 C CA . ALA A 1 83 ? -13.602 -5.784 -5.053 1.00 98.19 83 ALA A CA 1
ATOM 631 C C . ALA A 1 83 ? -13.989 -4.297 -5.126 1.00 98.19 83 ALA A C 1
ATOM 633 O O . ALA A 1 83 ? -14.844 -3.926 -5.929 1.00 98.19 83 ALA A O 1
ATOM 634 N N . LYS A 1 84 ? -13.336 -3.438 -4.330 1.00 98.12 84 LYS A N 1
ATOM 635 C CA . LYS A 1 84 ? -13.605 -1.993 -4.264 1.00 98.12 84 LYS A CA 1
ATOM 636 C C . LYS A 1 84 ? -12.791 -1.162 -5.253 1.00 98.12 84 LYS A C 1
ATOM 638 O O . LYS A 1 84 ? -13.069 0.023 -5.411 1.00 98.12 84 LYS A O 1
ATOM 643 N N . VAL A 1 85 ? -11.809 -1.769 -5.922 1.00 98.06 85 VAL A N 1
ATOM 644 C CA . VAL A 1 85 ? -10.967 -1.080 -6.908 1.00 98.06 85 VAL A CA 1
ATOM 645 C C . VAL A 1 85 ? -11.836 -0.593 -8.075 1.00 98.06 85 VAL A C 1
ATOM 647 O O . VAL A 1 85 ? -12.468 -1.427 -8.739 1.00 98.06 85 VAL A O 1
ATOM 650 N N . PRO A 1 86 ? -11.862 0.720 -8.372 1.00 97.00 86 PRO A N 1
ATOM 651 C CA . PRO A 1 86 ? -12.625 1.254 -9.491 1.00 97.00 86 PRO A CA 1
ATOM 652 C C . PRO A 1 86 ? -12.202 0.634 -10.826 1.00 97.00 86 PRO A C 1
ATOM 654 O O . PRO A 1 86 ? -11.020 0.421 -11.093 1.00 97.00 86 PRO A O 1
ATOM 657 N N . LYS A 1 87 ? -13.178 0.368 -11.704 1.00 94.38 87 LYS A N 1
ATOM 658 C CA . LYS A 1 87 ? -12.907 -0.173 -13.050 1.00 94.38 87 LYS A CA 1
ATOM 659 C C . LYS A 1 87 ? -12.222 0.845 -13.964 1.00 94.38 87 LYS A C 1
ATOM 661 O O . LYS A 1 87 ? -11.443 0.464 -14.829 1.00 94.38 87 LYS A O 1
ATOM 666 N N . ALA A 1 88 ? -12.543 2.124 -13.787 1.00 93.25 88 ALA A N 1
ATOM 667 C CA . ALA A 1 88 ? -11.971 3.223 -14.550 1.00 93.25 88 ALA A CA 1
ATOM 668 C C . ALA A 1 88 ? -10.997 4.003 -13.670 1.00 93.25 88 ALA A C 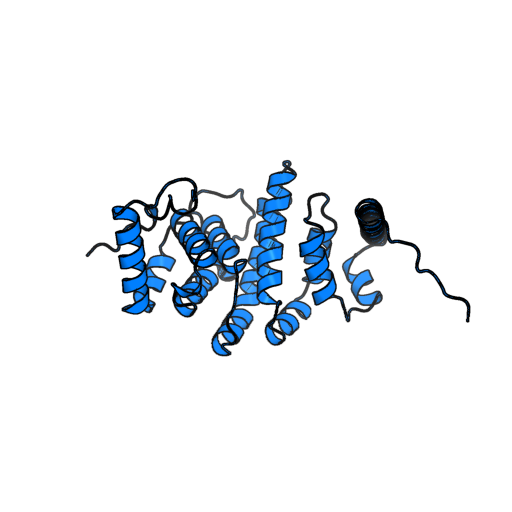1
ATOM 670 O O . ALA A 1 88 ? -11.312 4.311 -12.522 1.00 93.25 88 ALA A O 1
ATOM 671 N N . ASN A 1 89 ? -9.844 4.357 -14.231 1.00 90.94 89 ASN A N 1
ATOM 672 C CA . ASN A 1 89 ? -8.866 5.189 -13.547 1.00 90.94 89 ASN A CA 1
ATOM 673 C C . ASN A 1 89 ? -9.244 6.672 -13.680 1.00 90.94 89 ASN A C 1
ATOM 675 O O . ASN A 1 89 ? -9.034 7.278 -14.738 1.00 90.94 89 ASN A O 1
ATOM 679 N N . LYS A 1 90 ? -9.793 7.237 -12.604 1.00 90.94 90 LYS A N 1
ATOM 680 C CA . LYS A 1 90 ? -10.178 8.649 -12.494 1.00 90.94 90 LYS A CA 1
ATOM 681 C C . LYS A 1 90 ? -9.211 9.385 -11.561 1.00 90.94 90 LYS A C 1
ATOM 683 O O . LYS A 1 90 ? -8.677 8.739 -10.660 1.00 90.94 90 LYS A O 1
ATOM 688 N N . PRO A 1 91 ? -8.994 10.701 -11.743 1.00 89.25 91 PRO A N 1
ATOM 689 C CA . PRO A 1 91 ? -8.269 11.504 -10.761 1.00 89.25 91 PRO A CA 1
ATOM 690 C C . PRO A 1 91 ? -8.843 11.306 -9.350 1.00 89.25 91 PRO A C 1
ATOM 692 O O . PRO A 1 91 ? -10.043 11.027 -9.243 1.00 89.25 91 PRO A O 1
ATOM 695 N N . PRO A 1 92 ? -8.024 11.409 -8.292 1.00 89.31 92 PRO A N 1
ATOM 696 C CA . PRO A 1 92 ? -8.525 11.266 -6.934 1.00 89.31 92 PRO A CA 1
ATOM 697 C C . PRO A 1 92 ? -9.575 12.336 -6.613 1.00 89.31 92 PRO A C 1
ATOM 699 O O . PRO A 1 92 ? -9.434 13.495 -7.004 1.00 89.31 92 PRO A O 1
ATOM 702 N N . VAL A 1 93 ? -10.643 11.929 -5.929 1.00 92.00 93 VAL A N 1
ATOM 703 C CA . VAL A 1 93 ? -11.733 12.806 -5.487 1.00 92.00 93 VAL A CA 1
ATOM 704 C C . VAL A 1 93 ? -11.842 12.693 -3.975 1.00 92.00 93 VAL A C 1
ATOM 706 O O . VAL A 1 93 ? -11.823 11.582 -3.446 1.00 92.00 93 VAL A O 1
ATOM 709 N N . GLU A 1 94 ? -11.970 13.832 -3.293 1.00 88.81 94 GLU A N 1
ATOM 710 C CA . GLU A 1 94 ? -12.052 13.890 -1.833 1.00 88.81 94 GLU A CA 1
ATOM 711 C C . GLU A 1 94 ? -13.085 12.894 -1.279 1.00 88.81 94 GLU A C 1
ATOM 713 O O . GLU A 1 94 ? -14.211 12.790 -1.771 1.00 88.81 94 GLU A O 1
ATOM 718 N N . ASP A 1 95 ? -12.665 12.131 -0.265 1.00 89.00 95 ASP A N 1
ATOM 719 C CA . ASP A 1 95 ? -13.459 11.111 0.431 1.00 89.00 95 ASP A CA 1
ATOM 720 C C . ASP A 1 95 ? -14.055 9.989 -0.444 1.00 89.00 95 ASP A C 1
ATOM 722 O O . ASP A 1 95 ? -14.908 9.201 0.002 1.00 89.00 95 ASP A O 1
ATOM 726 N N . ASP A 1 96 ? -13.567 9.818 -1.672 1.00 94.81 96 ASP A N 1
ATOM 727 C CA . ASP A 1 96 ? -13.950 8.687 -2.503 1.00 94.81 96 ASP A CA 1
ATOM 728 C C . ASP A 1 96 ? -13.352 7.356 -1.997 1.00 94.81 96 ASP A C 1
ATOM 730 O O . ASP A 1 96 ? -12.681 7.261 -0.961 1.00 94.81 96 ASP A O 1
ATOM 734 N N . VAL A 1 97 ? -13.678 6.265 -2.691 1.00 97.00 97 VAL A N 1
ATOM 735 C CA . VAL A 1 97 ? -13.179 4.932 -2.329 1.00 97.00 97 VAL A CA 1
ATOM 736 C C . VAL A 1 97 ? -11.659 4.822 -2.486 1.00 97.00 97 VAL A C 1
ATOM 738 O O . VAL A 1 97 ? -11.027 4.091 -1.728 1.00 97.00 97 VAL A O 1
ATOM 741 N N . SER A 1 98 ? -11.069 5.553 -3.437 1.00 97.31 98 SER A N 1
ATOM 742 C CA . SER A 1 98 ? -9.632 5.530 -3.699 1.00 97.31 98 SER A CA 1
ATOM 743 C C . SER A 1 98 ? -8.843 6.323 -2.661 1.00 97.31 98 SER A C 1
ATOM 745 O O . SER A 1 98 ? -7.798 5.847 -2.233 1.00 97.31 98 SER A O 1
ATOM 747 N N . GLU A 1 99 ? -9.358 7.457 -2.183 1.00 97.31 99 GLU A N 1
ATOM 748 C CA . GLU A 1 99 ? -8.772 8.238 -1.087 1.00 97.31 99 GLU A CA 1
ATOM 749 C C . GLU A 1 99 ? -8.808 7.459 0.233 1.00 97.31 99 GLU A C 1
ATOM 751 O O . GLU A 1 99 ? -7.809 7.379 0.947 1.00 97.31 99 GLU A O 1
ATOM 756 N N . ARG A 1 100 ? -9.930 6.791 0.535 1.00 97.94 100 ARG A N 1
ATOM 757 C CA . ARG A 1 100 ? -10.033 5.922 1.722 1.00 97.94 100 ARG A CA 1
ATOM 758 C C . ARG A 1 100 ? -9.071 4.743 1.655 1.00 97.94 100 ARG A C 1
ATOM 760 O O . ARG A 1 100 ? -8.381 4.452 2.631 1.00 97.94 100 ARG A O 1
ATOM 767 N N . ALA A 1 101 ? -9.010 4.079 0.502 1.00 98.12 101 ALA A N 1
ATOM 768 C CA . ALA A 1 101 ? -8.063 2.998 0.278 1.00 98.12 101 ALA A CA 1
ATOM 769 C C . ALA A 1 101 ? -6.616 3.498 0.380 1.00 98.12 101 ALA A C 1
ATOM 771 O O . ALA A 1 101 ? -5.804 2.814 0.990 1.00 98.12 101 ALA A O 1
ATOM 772 N N . TRP A 1 102 ? -6.305 4.689 -0.146 1.00 97.62 102 TRP A N 1
ATOM 773 C CA . TRP A 1 102 ? -4.972 5.294 -0.103 1.00 97.62 102 TRP A CA 1
ATOM 774 C C . TRP A 1 102 ? -4.526 5.615 1.322 1.00 97.62 102 TRP A C 1
ATOM 776 O O . TRP A 1 102 ? -3.424 5.244 1.713 1.00 97.62 102 TRP A O 1
ATOM 786 N N . ALA A 1 103 ? -5.403 6.203 2.136 1.00 96.62 103 ALA A N 1
ATOM 787 C CA . ALA A 1 103 ? -5.140 6.451 3.550 1.00 96.62 103 ALA A CA 1
ATOM 788 C C . ALA A 1 103 ? -4.799 5.158 4.315 1.00 96.62 103 ALA A C 1
ATOM 790 O O . ALA A 1 103 ? -3.826 5.097 5.066 1.00 96.62 103 ALA A O 1
ATOM 791 N N . CYS A 1 104 ? -5.563 4.088 4.081 1.00 96.94 104 CYS A N 1
ATOM 792 C CA . CYS A 1 104 ? -5.260 2.773 4.645 1.00 96.94 104 CYS A CA 1
ATOM 793 C C . CYS A 1 104 ? -3.995 2.142 4.045 1.00 96.94 104 CYS A C 1
ATOM 795 O O . CYS A 1 104 ? -3.311 1.391 4.735 1.00 96.94 104 CYS A O 1
ATOM 797 N N . PHE A 1 105 ? -3.675 2.447 2.787 1.00 95.44 105 PHE A N 1
ATOM 798 C CA . PHE A 1 105 ? -2.448 2.018 2.121 1.00 95.44 105 PHE A CA 1
ATOM 799 C C . PHE A 1 105 ? -1.222 2.630 2.807 1.00 95.44 105 PHE A C 1
ATOM 801 O O . PHE A 1 105 ? -0.333 1.891 3.208 1.00 95.44 105 PHE A O 1
ATOM 808 N N . ILE A 1 106 ? -1.226 3.944 3.057 1.00 94.94 106 ILE A N 1
ATOM 809 C CA . ILE A 1 106 ? -0.197 4.633 3.856 1.00 94.94 106 ILE A CA 1
ATOM 810 C C . ILE A 1 106 ? -0.051 3.959 5.223 1.00 94.94 106 ILE A C 1
ATOM 812 O O . ILE A 1 106 ? 1.057 3.635 5.641 1.00 94.94 106 ILE A O 1
ATOM 816 N N . GLY A 1 107 ? -1.177 3.672 5.883 1.00 93.56 107 GLY A N 1
ATOM 817 C CA . GLY A 1 107 ? -1.193 2.941 7.146 1.00 93.56 107 GLY A CA 1
ATOM 818 C C . GLY A 1 107 ? -0.455 1.606 7.058 1.00 93.56 107 GLY A C 1
ATOM 819 O O . GLY A 1 107 ? 0.470 1.382 7.828 1.00 93.56 107 GLY A O 1
ATOM 820 N N . LEU A 1 108 ? -0.793 0.750 6.089 1.00 93.12 108 LEU A N 1
ATOM 821 C CA . LEU A 1 108 ? -0.127 -0.546 5.872 1.00 93.12 108 LEU A CA 1
ATOM 822 C C . LEU A 1 108 ? 1.383 -0.435 5.595 1.00 93.12 108 LEU A C 1
ATOM 824 O O . LEU A 1 108 ? 2.100 -1.403 5.832 1.00 93.12 108 LEU A O 1
ATOM 828 N N . GLY A 1 109 ? 1.850 0.708 5.084 1.00 90.75 109 GLY A N 1
ATOM 829 C CA . GLY A 1 109 ? 3.263 0.987 4.809 1.00 90.75 109 GLY A CA 1
ATOM 830 C C . GLY A 1 109 ? 4.039 1.477 6.017 1.00 90.75 109 GLY A C 1
ATOM 831 O O . GLY A 1 109 ? 5.262 1.571 5.958 1.00 90.75 109 GLY A O 1
ATOM 832 N N . SER A 1 110 ? 3.348 1.745 7.123 1.00 87.38 110 SER A N 1
ATOM 833 C CA . SER A 1 110 ? 3.990 2.033 8.395 1.00 87.38 110 SER A CA 1
ATOM 834 C C . SER A 1 110 ? 4.507 0.761 9.079 1.00 87.38 110 SER A C 1
ATOM 836 O O . SER A 1 110 ? 4.327 -0.356 8.591 1.00 87.38 110 SER A O 1
ATOM 838 N N . LYS A 1 111 ? 5.197 0.937 10.211 1.00 73.50 111 LYS A N 1
ATOM 839 C CA . LYS A 1 111 ? 5.929 -0.109 10.935 1.00 73.50 111 LYS A CA 1
ATOM 840 C C . LYS A 1 111 ? 5.014 -1.288 11.305 1.00 73.50 111 LYS A C 1
ATOM 842 O O . LYS A 1 111 ? 4.327 -1.264 12.323 1.00 73.50 111 LYS A O 1
ATOM 847 N N . PHE A 1 112 ? 5.050 -2.345 10.495 1.00 69.62 112 PHE A N 1
ATOM 848 C CA . PHE A 1 112 ? 4.231 -3.539 10.689 1.00 69.62 112 PHE A CA 1
ATOM 849 C C . PHE A 1 112 ? 5.038 -4.584 11.469 1.00 69.62 112 PHE A C 1
ATOM 851 O O . PHE A 1 112 ? 5.873 -5.287 10.907 1.00 69.62 112 PHE A O 1
ATOM 858 N N . VAL A 1 113 ? 4.823 -4.690 12.783 1.00 58.72 113 VAL A N 1
ATOM 859 C CA . VAL A 1 113 ? 5.525 -5.675 13.627 1.00 58.72 113 VAL A CA 1
ATOM 860 C C . VAL A 1 113 ? 4.496 -6.561 14.308 1.00 58.72 113 VAL A C 1
ATOM 862 O O . VAL A 1 113 ? 3.948 -6.228 15.356 1.00 58.72 113 VAL A O 1
ATOM 865 N N . SER A 1 114 ? 4.201 -7.706 13.697 1.00 68.38 114 SER A N 1
ATOM 866 C CA . SER A 1 114 ? 3.474 -8.758 14.396 1.00 68.38 114 SER A CA 1
ATOM 867 C C . SER A 1 114 ? 3.936 -10.134 13.944 1.00 68.38 114 SER A C 1
ATOM 869 O O . SER A 1 114 ? 3.642 -10.568 12.833 1.00 68.38 114 SER A O 1
ATOM 871 N N . ASP A 1 115 ? 4.577 -10.865 14.855 1.00 76.44 115 ASP A N 1
ATOM 872 C CA . ASP A 1 115 ? 4.890 -12.288 14.682 1.00 76.44 115 ASP A CA 1
ATOM 873 C C . ASP A 1 115 ? 3.646 -13.186 14.832 1.00 76.44 115 ASP A C 1
ATOM 875 O O . ASP A 1 115 ? 3.737 -14.419 14.830 1.00 76.44 115 ASP A O 1
ATOM 879 N N . ASN A 1 116 ? 2.451 -12.596 14.923 1.00 85.81 116 ASN A N 1
ATOM 880 C CA . ASN A 1 116 ? 1.205 -13.326 15.062 1.00 85.81 116 ASN A CA 1
ATOM 881 C C . ASN A 1 116 ? 0.827 -14.042 13.750 1.00 85.81 116 ASN A C 1
ATOM 883 O O . ASN A 1 116 ? 0.702 -13.445 12.679 1.00 85.81 116 ASN A O 1
ATOM 887 N N . ARG A 1 117 ? 0.605 -15.355 13.849 1.00 88.69 117 ARG A N 1
ATOM 888 C CA . ARG A 1 117 ? 0.239 -16.216 12.718 1.00 88.69 117 ARG A CA 1
ATOM 889 C C . ARG A 1 117 ? -1.089 -15.824 12.064 1.00 88.69 117 ARG A C 1
ATOM 891 O O . ARG A 1 117 ? -1.176 -15.825 10.838 1.00 88.69 117 ARG A O 1
ATOM 898 N N . ASP A 1 118 ? -2.096 -15.464 12.852 1.00 89.19 118 ASP A N 1
ATOM 899 C CA . ASP A 1 118 ? -3.419 -15.092 12.338 1.00 89.19 118 ASP A CA 1
ATOM 900 C C . ASP A 1 118 ? -3.356 -13.783 11.548 1.00 89.19 118 ASP A C 1
ATOM 902 O O . ASP A 1 118 ? -4.054 -13.614 10.547 1.00 89.19 118 ASP A O 1
ATOM 906 N N . PHE A 1 119 ? -2.469 -12.871 11.954 1.00 87.94 119 PHE A N 1
ATOM 907 C CA . PHE A 1 119 ? -2.195 -11.643 11.211 1.00 87.94 119 PHE A CA 1
ATOM 908 C C . PHE A 1 119 ? -1.589 -11.941 9.848 1.00 87.94 119 PHE A C 1
ATOM 910 O O . PHE A 1 119 ? -2.093 -11.449 8.838 1.00 87.94 119 PHE A O 1
ATOM 917 N N . ARG A 1 120 ? -0.559 -12.794 9.801 1.00 90.56 120 ARG A N 1
ATOM 918 C CA . ARG A 1 120 ? 0.042 -13.222 8.532 1.00 90.56 120 ARG A CA 1
ATOM 919 C C . ARG A 1 120 ? -0.980 -13.882 7.614 1.00 90.56 120 ARG A C 1
ATOM 921 O O . ARG A 1 120 ? -1.041 -13.540 6.438 1.00 90.56 120 ARG A O 1
ATOM 928 N N . ALA A 1 121 ? -1.832 -14.759 8.145 1.00 93.12 121 ALA A N 1
ATOM 929 C CA . ALA A 1 121 ? -2.887 -15.404 7.365 1.00 93.12 121 ALA A CA 1
ATOM 930 C C . ALA A 1 121 ? -3.871 -14.385 6.759 1.00 93.12 121 ALA A C 1
ATOM 932 O O . ALA A 1 121 ? -4.214 -14.481 5.579 1.00 93.12 121 ALA A O 1
ATOM 933 N N . ARG A 1 122 ? -4.280 -13.367 7.529 1.00 92.88 122 ARG A N 1
ATOM 934 C CA . ARG A 1 122 ? -5.132 -12.272 7.031 1.00 92.88 122 ARG A CA 1
ATOM 935 C C . ARG A 1 122 ? -4.435 -11.444 5.954 1.00 92.88 122 ARG A C 1
ATOM 937 O O . ARG A 1 122 ? -5.072 -11.111 4.960 1.00 92.88 122 ARG A O 1
ATOM 944 N N . LEU A 1 123 ? -3.150 -11.134 6.124 1.00 92.94 123 LEU A N 1
ATOM 945 C CA . LEU A 1 123 ? -2.367 -10.403 5.124 1.00 92.94 123 LEU A CA 1
ATOM 946 C C . LEU A 1 123 ? -2.228 -11.189 3.819 1.00 92.94 123 LEU A C 1
ATOM 948 O O . LEU A 1 123 ? -2.438 -10.628 2.748 1.00 92.94 123 LEU A O 1
ATOM 952 N N . ILE A 1 124 ? -1.953 -12.492 3.902 1.00 95.44 124 ILE A N 1
ATOM 953 C CA . ILE A 1 124 ? -1.915 -13.383 2.736 1.00 95.44 124 ILE A CA 1
ATOM 954 C C . ILE A 1 124 ? -3.268 -13.392 2.017 1.00 95.44 124 ILE A C 1
ATOM 956 O O . ILE A 1 124 ? -3.312 -13.279 0.794 1.00 95.44 124 ILE A O 1
ATOM 960 N N . ALA A 1 125 ? -4.376 -13.477 2.758 1.00 96.69 125 ALA A N 1
ATOM 961 C CA . ALA A 1 125 ? -5.716 -13.437 2.175 1.00 96.69 125 ALA A CA 1
ATOM 962 C C . ALA A 1 125 ? -6.046 -12.072 1.538 1.00 96.69 125 ALA A C 1
ATOM 964 O O . ALA A 1 125 ? -6.709 -12.016 0.504 1.00 96.69 125 ALA A O 1
ATOM 965 N N . ALA A 1 126 ? -5.569 -10.975 2.130 1.00 96.50 126 ALA A N 1
ATOM 966 C CA . ALA A 1 126 ? -5.777 -9.613 1.640 1.00 96.50 126 ALA A CA 1
ATOM 967 C C . ALA A 1 126 ? -4.870 -9.238 0.457 1.00 96.50 126 ALA A C 1
ATOM 969 O O . ALA A 1 126 ? -5.194 -8.325 -0.306 1.00 96.50 126 ALA A O 1
ATOM 970 N N . TRP A 1 127 ? -3.742 -9.934 0.295 1.00 97.06 127 TRP A N 1
ATOM 971 C CA . TRP A 1 127 ? -2.694 -9.604 -0.666 1.00 97.06 127 TRP A CA 1
ATOM 972 C C . TRP A 1 127 ? -3.194 -9.351 -2.101 1.00 97.06 127 TRP A C 1
ATOM 974 O O . TRP A 1 127 ? -2.813 -8.326 -2.672 1.00 97.06 127 TRP A O 1
ATOM 984 N N . PRO A 1 128 ? -4.077 -10.179 -2.700 1.00 97.75 128 PRO A N 1
ATOM 985 C CA . PRO A 1 128 ? -4.586 -9.909 -4.045 1.00 97.75 128 PRO A CA 1
ATOM 986 C C . PRO A 1 128 ? -5.276 -8.541 -4.168 1.00 97.75 128 PRO A C 1
ATOM 988 O O . PRO A 1 128 ? -5.147 -7.872 -5.194 1.00 97.75 128 PRO A O 1
ATOM 991 N N . GLY A 1 129 ? -5.982 -8.105 -3.118 1.00 97.94 129 GLY A N 1
ATOM 992 C CA . GLY A 1 129 ? -6.605 -6.784 -3.046 1.00 97.94 129 GLY A CA 1
ATOM 993 C C . GLY A 1 129 ? -5.573 -5.667 -2.944 1.00 97.94 129 GLY A C 1
ATOM 994 O O . GLY A 1 129 ? -5.599 -4.738 -3.752 1.00 97.94 129 GLY A O 1
ATOM 995 N N . ILE A 1 130 ? -4.609 -5.815 -2.031 1.00 97.88 130 ILE A N 1
ATOM 996 C CA . ILE A 1 130 ? -3.502 -4.867 -1.833 1.00 97.88 130 ILE A CA 1
ATOM 997 C C . ILE A 1 130 ? -2.725 -4.665 -3.140 1.00 97.88 130 ILE A C 1
ATOM 999 O O . ILE A 1 130 ? -2.511 -3.530 -3.564 1.00 97.88 130 ILE A O 1
ATOM 1003 N N . PHE A 1 131 ? -2.364 -5.746 -3.836 1.00 97.81 131 PHE A N 1
ATOM 1004 C CA . PHE A 1 131 ? -1.639 -5.657 -5.104 1.00 97.81 131 PHE A CA 1
ATOM 1005 C C . PHE A 1 131 ? -2.471 -4.999 -6.214 1.00 97.81 131 PHE A C 1
ATOM 1007 O O . PHE A 1 131 ? -1.956 -4.195 -6.997 1.00 97.81 131 PHE A O 1
ATOM 1014 N N . LYS A 1 132 ? -3.777 -5.288 -6.278 1.00 98.19 132 LYS A N 1
ATOM 1015 C CA . LYS A 1 132 ? -4.682 -4.646 -7.240 1.00 98.19 132 LYS A CA 1
ATOM 1016 C C . LYS A 1 132 ? -4.786 -3.136 -6.991 1.00 98.19 132 LYS A C 1
ATOM 1018 O O . LYS A 1 132 ? -4.738 -2.368 -7.952 1.00 98.19 132 LYS A O 1
ATOM 1023 N N . TRP A 1 133 ? -4.863 -2.713 -5.728 1.00 98.31 133 TRP A N 1
ATOM 1024 C CA . TRP A 1 133 ? -4.814 -1.300 -5.343 1.00 98.31 133 TRP A CA 1
ATOM 1025 C C . TRP A 1 133 ? -3.469 -0.650 -5.664 1.00 98.31 133 TRP A C 1
ATOM 1027 O O . TRP A 1 133 ? -3.467 0.431 -6.240 1.00 98.31 133 TRP A O 1
ATOM 1037 N N . ALA A 1 134 ? -2.337 -1.315 -5.410 1.00 97.88 134 ALA A N 1
ATOM 1038 C CA . ALA A 1 134 ? -1.011 -0.799 -5.766 1.00 97.88 134 ALA A CA 1
ATOM 1039 C C . ALA A 1 134 ? -0.911 -0.455 -7.265 1.00 97.88 134 ALA A C 1
ATOM 1041 O O . ALA A 1 134 ? -0.464 0.628 -7.641 1.00 97.88 134 ALA A O 1
ATOM 1042 N N . ARG A 1 135 ? -1.403 -1.349 -8.135 1.00 97.25 135 ARG A N 1
ATOM 1043 C CA . ARG A 1 135 ? -1.464 -1.113 -9.589 1.00 97.25 135 ARG A CA 1
ATOM 1044 C C . ARG A 1 135 ? -2.401 0.036 -9.961 1.00 97.25 135 ARG A C 1
ATOM 1046 O O . ARG A 1 135 ? -2.089 0.816 -10.864 1.00 97.25 135 ARG A O 1
ATOM 1053 N N . TYR A 1 136 ? -3.545 0.132 -9.287 1.00 97.56 136 TYR A N 1
ATOM 1054 C CA . TYR A 1 136 ? -4.485 1.231 -9.486 1.00 97.56 136 TYR A CA 1
ATOM 1055 C C . TYR A 1 136 ? -3.845 2.572 -9.102 1.00 97.56 136 TYR A C 1
ATOM 1057 O O . TYR A 1 136 ? -3.825 3.482 -9.927 1.00 97.56 136 TYR A O 1
ATOM 1065 N N . PHE A 1 137 ? -3.230 2.666 -7.920 1.00 97.25 137 PHE A N 1
ATOM 1066 C CA . PHE A 1 137 ? -2.564 3.877 -7.437 1.00 97.25 137 PHE A CA 1
ATOM 1067 C C . PHE A 1 137 ? -1.365 4.278 -8.279 1.00 97.25 137 PHE A C 1
ATOM 1069 O O . PHE A 1 137 ? -1.219 5.458 -8.564 1.00 97.25 137 PHE A O 1
ATOM 1076 N N . TYR A 1 138 ? -0.567 3.329 -8.772 1.00 95.94 138 TYR A N 1
ATOM 1077 C CA . TYR A 1 138 ? 0.463 3.647 -9.760 1.00 95.94 138 TYR A CA 1
ATOM 1078 C C . TYR A 1 138 ? -0.145 4.350 -10.983 1.00 95.94 138 TYR A C 1
ATOM 1080 O O . TYR A 1 138 ? 0.302 5.412 -11.403 1.00 95.94 138 TYR A O 1
ATOM 1088 N N . THR A 1 139 ? -1.239 3.819 -11.526 1.00 94.88 139 THR A N 1
ATOM 1089 C CA . THR A 1 139 ? -1.865 4.435 -12.704 1.00 94.88 139 THR A CA 1
ATOM 1090 C C . THR A 1 139 ? -2.542 5.775 -12.370 1.00 94.88 139 THR A C 1
ATOM 1092 O O . THR A 1 139 ? -2.628 6.653 -13.227 1.00 94.88 139 THR A O 1
ATOM 1095 N N . GLN A 1 140 ? -3.088 5.930 -11.162 1.00 94.62 140 GLN A N 1
ATOM 1096 C CA . GLN A 1 140 ? -3.837 7.118 -10.736 1.00 94.62 140 GLN A CA 1
ATOM 1097 C C . GLN A 1 140 ? -2.923 8.268 -10.287 1.00 94.62 140 GLN A C 1
ATOM 1099 O O . GLN A 1 140 ? -3.199 9.416 -10.620 1.00 94.62 140 GLN A O 1
ATOM 1104 N N . ARG A 1 141 ? -1.858 7.955 -9.540 1.00 93.81 141 ARG A N 1
ATOM 1105 C CA . ARG A 1 141 ? -1.006 8.900 -8.799 1.00 93.81 141 ARG A CA 1
ATOM 1106 C C . ARG A 1 141 ? 0.455 8.927 -9.254 1.00 93.81 141 ARG A C 1
ATOM 1108 O O . ARG A 1 141 ? 1.215 9.732 -8.748 1.00 93.81 141 ARG A O 1
ATOM 1115 N N . VAL A 1 142 ? 0.876 8.051 -10.166 1.00 91.12 142 VAL A N 1
ATOM 1116 C CA . VAL A 1 142 ? 2.255 8.048 -10.689 1.00 91.12 142 VAL A CA 1
ATOM 1117 C C . VAL A 1 142 ? 2.250 8.329 -12.185 1.00 91.12 142 VAL A C 1
ATOM 1119 O O . VAL A 1 142 ? 2.775 9.342 -12.621 1.00 91.12 142 VAL A O 1
ATOM 1122 N N . SER A 1 143 ? 1.581 7.497 -12.986 1.00 82.06 143 SER A N 1
ATOM 1123 C CA . SER A 1 143 ? 1.664 7.574 -14.455 1.00 82.06 143 SER A CA 1
ATOM 1124 C C . SER A 1 143 ? 1.052 8.829 -15.092 1.00 82.06 143 SER A C 1
ATOM 1126 O O . SER A 1 143 ? 1.221 9.028 -16.290 1.00 82.06 143 SER A O 1
ATOM 1128 N N . LYS A 1 144 ? 0.272 9.613 -14.340 1.00 78.88 144 LYS A N 1
ATOM 1129 C CA . LYS A 1 144 ? -0.483 10.777 -14.839 1.00 78.88 144 LYS A CA 1
ATOM 1130 C C . LYS A 1 144 ? -0.036 12.106 -14.227 1.00 78.88 144 LYS A C 1
ATOM 1132 O O . LYS A 1 144 ? -0.686 13.116 -14.478 1.00 78.88 144 LYS A O 1
ATOM 1137 N N . LEU A 1 145 ? 0.989 12.091 -13.378 1.00 81.44 145 LEU A N 1
ATOM 1138 C CA . LEU A 1 145 ? 1.529 13.305 -12.781 1.00 81.44 145 LEU A CA 1
ATOM 1139 C C . LEU A 1 145 ? 2.733 13.787 -13.585 1.00 81.44 145 LEU A C 1
ATOM 1141 O O . LEU A 1 145 ? 3.492 12.976 -14.110 1.00 81.44 145 LEU A O 1
ATOM 1145 N N . ASP A 1 146 ? 2.914 15.103 -13.608 1.00 83.38 146 ASP A N 1
ATOM 1146 C CA . ASP A 1 146 ? 4.096 15.749 -14.187 1.00 83.38 146 ASP A CA 1
ATOM 1147 C C . ASP A 1 146 ? 5.106 16.171 -13.102 1.00 83.38 146 ASP A C 1
ATOM 1149 O O . ASP A 1 146 ? 6.280 16.401 -13.390 1.00 83.38 146 ASP A O 1
ATOM 1153 N N . ASN A 1 147 ? 4.669 16.260 -11.838 1.00 89.44 147 ASN A N 1
ATOM 1154 C CA . ASN A 1 147 ? 5.517 16.651 -10.714 1.00 89.44 147 ASN A CA 1
ATOM 1155 C C . ASN A 1 147 ? 6.348 15.464 -10.202 1.00 89.44 147 ASN A C 1
ATOM 1157 O O . ASN A 1 147 ? 5.821 14.530 -9.597 1.00 89.44 147 ASN A O 1
ATOM 1161 N N . THR A 1 148 ? 7.663 15.532 -10.410 1.00 87.62 148 THR A N 1
ATOM 1162 C CA . THR A 1 148 ? 8.636 14.514 -9.986 1.00 87.62 148 THR A CA 1
ATOM 1163 C C . THR A 1 148 ? 8.586 14.211 -8.486 1.00 87.62 148 THR A C 1
ATOM 1165 O O . THR A 1 148 ? 8.715 13.041 -8.120 1.00 87.62 148 THR A O 1
ATOM 1168 N N . ASP A 1 149 ? 8.388 15.214 -7.628 1.00 87.31 149 ASP A N 1
ATOM 1169 C CA . ASP A 1 149 ? 8.397 15.023 -6.172 1.00 87.31 149 ASP A CA 1
ATOM 1170 C C . ASP A 1 149 ? 7.143 14.272 -5.712 1.00 87.31 149 ASP A C 1
ATOM 1172 O O . ASP A 1 149 ? 7.255 13.248 -5.036 1.00 87.31 149 ASP A O 1
ATOM 1176 N N . ASP A 1 150 ? 5.966 14.672 -6.202 1.00 89.56 150 ASP A N 1
ATOM 1177 C CA . ASP A 1 150 ? 4.711 13.963 -5.922 1.00 89.56 150 ASP A CA 1
ATOM 1178 C C . ASP A 1 150 ? 4.785 12.511 -6.417 1.00 89.56 150 ASP A C 1
ATOM 1180 O O . ASP A 1 150 ? 4.354 11.575 -5.739 1.00 89.56 150 ASP A O 1
ATOM 1184 N N . ILE A 1 151 ? 5.355 12.282 -7.606 1.00 90.38 151 ILE A N 1
ATOM 1185 C CA . ILE A 1 151 ? 5.535 10.923 -8.125 1.00 90.38 151 ILE A CA 1
ATOM 1186 C C . ILE A 1 151 ? 6.446 10.108 -7.207 1.00 90.38 151 ILE A C 1
ATOM 1188 O O . ILE A 1 151 ? 6.136 8.952 -6.903 1.00 90.38 151 ILE A O 1
ATOM 1192 N N . ARG A 1 152 ? 7.569 10.689 -6.777 1.00 90.81 152 ARG A N 1
ATOM 1193 C CA . ARG A 1 152 ? 8.523 10.030 -5.886 1.00 90.81 152 ARG A CA 1
ATOM 1194 C C . ARG A 1 152 ? 7.855 9.613 -4.583 1.00 90.81 152 ARG A C 1
ATOM 1196 O O . ARG A 1 152 ? 8.006 8.457 -4.195 1.00 90.81 152 ARG A O 1
ATOM 1203 N N . GLU A 1 153 ? 7.101 10.507 -3.949 1.00 90.81 153 GLU A N 1
ATOM 1204 C CA . GLU A 1 153 ? 6.366 10.222 -2.711 1.00 90.81 153 GLU A CA 1
ATOM 1205 C C . GLU A 1 153 ? 5.334 9.104 -2.904 1.00 90.81 153 GLU A C 1
ATOM 1207 O O . GLU A 1 153 ? 5.265 8.165 -2.111 1.00 90.81 153 GLU A O 1
ATOM 1212 N N . ASN A 1 154 ? 4.575 9.135 -4.004 1.00 94.12 154 ASN A N 1
ATOM 1213 C CA . ASN A 1 154 ? 3.584 8.099 -4.299 1.00 94.12 154 ASN A CA 1
ATOM 1214 C C . ASN A 1 154 ? 4.225 6.725 -4.565 1.00 94.12 154 ASN A C 1
ATOM 1216 O O . ASN A 1 154 ? 3.706 5.703 -4.105 1.00 94.12 154 ASN A O 1
ATOM 1220 N N . ILE A 1 155 ? 5.351 6.676 -5.288 1.00 94.00 155 ILE A N 1
ATOM 1221 C CA . ILE A 1 155 ? 6.120 5.434 -5.465 1.00 94.00 155 ILE A CA 1
ATOM 1222 C C . ILE A 1 155 ? 6.651 4.951 -4.116 1.00 94.00 155 ILE A C 1
ATOM 1224 O O . ILE A 1 155 ? 6.580 3.754 -3.840 1.00 94.00 155 ILE A O 1
ATOM 1228 N N . ASP A 1 156 ? 7.156 5.858 -3.281 1.00 92.12 156 ASP A N 1
ATOM 1229 C CA . ASP A 1 156 ? 7.697 5.512 -1.973 1.00 92.12 156 ASP A CA 1
ATOM 1230 C C . ASP A 1 156 ? 6.636 4.860 -1.088 1.00 92.12 156 ASP A C 1
ATOM 1232 O O . ASP A 1 156 ? 6.866 3.762 -0.594 1.00 92.12 156 ASP A O 1
ATOM 1236 N N . VAL A 1 157 ? 5.429 5.430 -0.998 1.00 93.81 157 VAL A N 1
ATOM 1237 C CA . VAL A 1 157 ? 4.300 4.816 -0.275 1.00 93.81 157 VAL A CA 1
ATOM 1238 C C . VAL A 1 157 ? 3.990 3.416 -0.812 1.00 93.81 157 VAL A C 1
ATOM 1240 O O . VAL A 1 157 ? 3.835 2.472 -0.032 1.00 93.81 157 VAL A O 1
ATOM 1243 N N . ILE A 1 158 ? 3.940 3.245 -2.142 1.00 95.88 158 ILE A N 1
ATOM 1244 C CA . ILE A 1 158 ? 3.695 1.930 -2.751 1.00 95.88 158 ILE A CA 1
ATOM 1245 C C . ILE A 1 158 ? 4.768 0.926 -2.332 1.00 95.88 158 ILE A C 1
ATOM 1247 O O . ILE A 1 158 ? 4.462 -0.203 -1.948 1.00 95.88 158 ILE A O 1
ATOM 1251 N N . CYS A 1 159 ? 6.027 1.336 -2.390 1.00 93.75 159 CYS A N 1
ATOM 1252 C CA . CYS A 1 159 ? 7.159 0.503 -2.037 1.00 93.75 159 CYS A CA 1
ATOM 1253 C C . CYS A 1 159 ? 7.236 0.218 -0.533 1.00 93.75 159 CYS A C 1
ATOM 1255 O O . CYS A 1 159 ? 7.527 -0.915 -0.155 1.00 93.75 159 CYS A O 1
ATOM 1257 N N . GLN A 1 160 ? 6.914 1.180 0.327 1.00 91.88 160 GLN A N 1
ATOM 1258 C CA . GLN A 1 160 ? 6.897 0.996 1.774 1.00 91.88 160 GLN A CA 1
ATOM 1259 C C . GLN A 1 160 ? 5.893 -0.079 2.187 1.00 91.88 160 GLN A C 1
ATOM 1261 O O . GLN A 1 160 ? 6.283 -1.006 2.891 1.00 91.88 160 GLN A O 1
ATOM 1266 N N . VAL A 1 161 ? 4.654 -0.045 1.677 1.00 93.50 161 VAL A N 1
ATOM 1267 C CA . VAL A 1 161 ? 3.651 -1.100 1.941 1.00 93.50 161 VAL A CA 1
ATOM 1268 C C . VAL A 1 161 ? 4.213 -2.474 1.648 1.00 93.50 161 VAL A C 1
ATOM 1270 O O . VAL A 1 161 ? 4.155 -3.378 2.475 1.00 93.50 161 VAL A O 1
ATOM 1273 N N . ILE A 1 162 ? 4.795 -2.641 0.471 1.00 92.81 162 ILE A N 1
ATOM 1274 C CA . ILE A 1 162 ? 5.240 -3.955 0.031 1.00 92.81 162 ILE A CA 1
ATOM 1275 C C . ILE A 1 162 ? 6.464 -4.396 0.821 1.00 92.81 162 ILE A C 1
ATOM 1277 O O . ILE A 1 162 ? 6.519 -5.544 1.257 1.00 92.81 162 ILE A O 1
ATOM 1281 N N . SER A 1 163 ? 7.405 -3.479 1.040 1.00 90.94 163 SER A N 1
ATOM 1282 C CA . SER A 1 163 ? 8.580 -3.710 1.867 1.00 90.94 163 SER A CA 1
ATOM 1283 C C . SER A 1 163 ? 8.173 -4.171 3.262 1.00 90.94 163 SER A C 1
ATOM 1285 O O . SER A 1 163 ? 8.639 -5.217 3.692 1.00 90.94 163 SER A O 1
ATOM 1287 N N . GLN A 1 164 ? 7.262 -3.467 3.939 1.00 89.44 164 GLN A N 1
ATOM 1288 C CA . GLN A 1 164 ? 6.797 -3.840 5.280 1.00 89.44 164 GLN A CA 1
ATOM 1289 C C . GLN A 1 164 ? 6.083 -5.195 5.294 1.00 89.44 164 GLN A C 1
ATOM 1291 O O . GLN A 1 164 ? 6.288 -5.995 6.204 1.00 89.44 164 GLN A O 1
ATOM 1296 N N . LEU A 1 165 ? 5.287 -5.497 4.265 1.00 89.62 165 LEU A N 1
ATOM 1297 C CA . LEU A 1 165 ? 4.584 -6.776 4.173 1.00 89.62 165 LEU A CA 1
ATOM 1298 C C . LEU A 1 165 ? 5.526 -7.970 3.994 1.00 89.62 165 LEU A C 1
ATOM 1300 O O . LEU A 1 165 ? 5.229 -9.043 4.514 1.00 89.62 165 LEU A O 1
ATOM 1304 N N . ILE A 1 166 ? 6.632 -7.817 3.260 1.00 90.19 166 ILE A N 1
ATOM 1305 C CA . ILE A 1 166 ? 7.582 -8.916 3.008 1.00 90.19 166 ILE A CA 1
ATOM 1306 C C . ILE A 1 166 ? 8.721 -8.961 4.028 1.00 90.19 166 ILE A C 1
ATOM 1308 O O . ILE A 1 166 ? 9.268 -10.035 4.290 1.00 90.19 166 ILE A O 1
ATOM 1312 N N . GLN A 1 167 ? 9.074 -7.819 4.620 1.00 85.12 167 GLN A N 1
ATOM 1313 C CA . GLN A 1 167 ? 10.111 -7.716 5.635 1.00 85.12 167 GLN A CA 1
ATOM 1314 C C . GLN A 1 167 ? 9.684 -8.549 6.847 1.00 85.12 167 GLN A C 1
ATOM 1316 O O . GLN A 1 167 ? 8.623 -8.350 7.428 1.00 85.12 167 GLN A O 1
ATOM 1321 N N . ASN A 1 168 ? 10.502 -9.545 7.189 1.00 81.06 168 ASN A N 1
ATOM 1322 C CA . ASN A 1 168 ? 10.281 -10.505 8.279 1.00 81.06 168 ASN A CA 1
ATOM 1323 C C . ASN A 1 168 ? 9.107 -11.495 8.098 1.00 81.06 168 ASN A C 1
ATOM 1325 O O . ASN A 1 168 ? 8.870 -12.314 8.981 1.00 81.06 168 ASN A O 1
ATOM 1329 N N . ASN A 1 169 ? 8.431 -11.526 6.942 1.00 87.12 169 ASN A N 1
ATOM 1330 C CA . ASN A 1 169 ? 7.287 -12.414 6.695 1.00 87.12 169 ASN A CA 1
ATOM 1331 C C . ASN A 1 169 ? 7.530 -13.348 5.498 1.00 87.12 169 ASN A C 1
ATOM 1333 O O . ASN A 1 169 ? 7.035 -13.122 4.393 1.00 87.12 169 ASN A O 1
ATOM 1337 N N . LYS A 1 170 ? 8.262 -14.450 5.719 1.00 88.81 170 LYS A N 1
ATOM 1338 C CA . LYS A 1 170 ? 8.618 -15.418 4.656 1.00 88.81 170 LYS A CA 1
ATOM 1339 C C . LYS A 1 170 ? 7.401 -16.005 3.927 1.00 88.81 170 LYS A C 1
ATOM 1341 O O . LYS A 1 170 ? 7.454 -16.217 2.719 1.00 88.81 170 LYS A 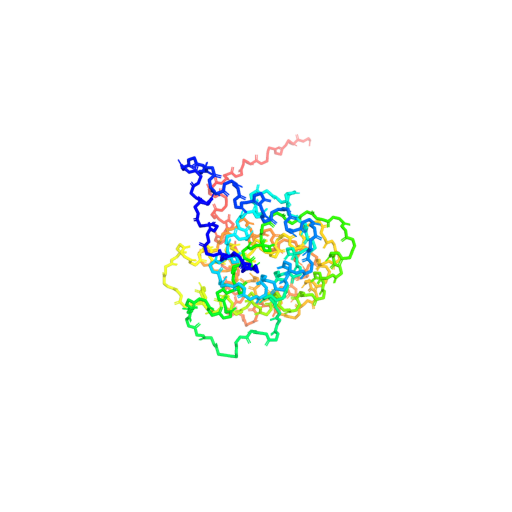O 1
ATOM 1346 N N . GLU A 1 171 ? 6.307 -16.245 4.648 1.00 91.19 171 GLU A N 1
ATOM 1347 C CA . GLU A 1 171 ? 5.057 -16.765 4.076 1.00 91.19 171 GLU A CA 1
ATOM 1348 C C . GLU A 1 171 ? 4.406 -15.747 3.125 1.00 91.19 171 GLU A C 1
ATOM 1350 O O . GLU A 1 171 ? 3.999 -16.107 2.021 1.00 91.19 171 GLU A O 1
ATOM 1355 N N . VAL A 1 172 ? 4.375 -14.465 3.512 1.00 91.69 172 VAL A N 1
ATOM 1356 C CA . VAL A 1 172 ? 3.872 -13.375 2.661 1.00 91.69 172 VAL A CA 1
ATOM 1357 C C . VAL A 1 172 ? 4.779 -13.207 1.443 1.00 91.69 172 VAL A C 1
ATOM 1359 O O . VAL A 1 172 ? 4.284 -13.189 0.319 1.00 91.69 172 VAL A O 1
ATOM 1362 N N . LEU A 1 173 ? 6.103 -13.184 1.636 1.00 90.88 173 LEU A N 1
ATOM 1363 C CA . LEU A 1 173 ? 7.078 -13.100 0.544 1.00 90.88 173 LEU A CA 1
ATOM 1364 C C . LEU A 1 173 ? 6.872 -14.205 -0.504 1.00 90.88 173 LEU A C 1
ATOM 1366 O O . LEU A 1 173 ? 6.895 -13.924 -1.702 1.00 90.88 173 LEU A O 1
ATOM 1370 N N . ALA A 1 174 ? 6.630 -15.449 -0.080 1.00 90.12 174 ALA A N 1
ATOM 1371 C CA . ALA A 1 174 ? 6.382 -16.560 -0.998 1.00 90.12 174 ALA A CA 1
ATOM 1372 C C . ALA A 1 174 ? 5.132 -16.337 -1.871 1.00 90.12 174 ALA A C 1
ATOM 1374 O O . ALA A 1 174 ? 5.147 -16.650 -3.062 1.00 90.12 174 ALA A O 1
ATOM 1375 N N . VAL A 1 175 ? 4.065 -15.769 -1.303 1.00 93.00 175 VAL A N 1
ATOM 1376 C CA . VAL A 1 175 ? 2.834 -15.430 -2.036 1.00 93.00 175 VAL A CA 1
ATOM 1377 C C . VAL A 1 175 ? 3.072 -14.259 -2.992 1.00 93.00 175 VAL A C 1
ATOM 1379 O O . VAL A 1 175 ? 2.687 -14.330 -4.162 1.00 93.00 175 VAL A O 1
ATOM 1382 N N . VAL A 1 176 ? 3.766 -13.213 -2.533 1.00 91.88 176 VAL A N 1
ATOM 1383 C CA . VAL A 1 176 ? 4.120 -12.046 -3.355 1.00 91.88 176 VAL A CA 1
ATOM 1384 C C . VAL A 1 176 ? 4.950 -12.477 -4.567 1.00 91.88 176 VAL A C 1
ATOM 1386 O O . VAL A 1 176 ? 4.594 -12.129 -5.690 1.00 91.88 176 VAL A O 1
ATOM 1389 N N . ARG A 1 177 ? 5.985 -13.310 -4.384 1.00 87.75 177 ARG A N 1
ATOM 1390 C CA . ARG A 1 177 ? 6.831 -13.826 -5.480 1.00 87.75 177 ARG A CA 1
ATOM 1391 C C . ARG A 1 177 ? 6.043 -14.601 -6.541 1.00 87.75 177 ARG A C 1
ATOM 1393 O O . ARG A 1 177 ? 6.341 -14.489 -7.723 1.00 87.75 177 ARG A O 1
ATOM 1400 N N . ARG A 1 178 ? 5.013 -15.354 -6.141 1.00 88.12 178 ARG A N 1
ATOM 1401 C CA . ARG A 1 178 ? 4.159 -16.133 -7.062 1.00 88.12 178 ARG A CA 1
ATOM 1402 C C . ARG A 1 178 ? 3.080 -15.301 -7.755 1.00 88.12 178 ARG A C 1
ATOM 1404 O O . ARG A 1 178 ? 2.319 -15.829 -8.562 1.00 88.12 178 ARG A O 1
ATOM 1411 N N . THR A 1 179 ? 2.962 -14.020 -7.425 1.00 91.69 179 THR A N 1
ATOM 1412 C CA . THR A 1 179 ? 1.887 -13.178 -7.947 1.00 91.69 179 THR A CA 1
ATOM 1413 C C . THR A 1 179 ? 2.158 -12.791 -9.394 1.00 91.69 179 THR A C 1
ATOM 1415 O O . THR A 1 179 ? 3.167 -12.167 -9.717 1.00 91.69 179 THR A O 1
ATOM 1418 N N . GLN A 1 180 ? 1.226 -13.126 -10.285 1.00 87.88 180 GLN A N 1
ATOM 1419 C CA . GLN A 1 180 ? 1.364 -12.823 -11.705 1.00 87.88 180 GLN A CA 1
ATOM 1420 C C . GLN A 1 180 ? 1.513 -11.311 -11.945 1.00 87.88 180 GLN A C 1
ATOM 1422 O O . GLN A 1 180 ? 0.708 -10.500 -11.483 1.00 87.88 180 GLN A O 1
ATOM 1427 N N . GLY A 1 181 ? 2.544 -10.934 -12.706 1.00 85.31 181 GLY A N 1
ATOM 1428 C CA . GLY A 1 181 ? 2.835 -9.541 -13.050 1.00 85.31 181 GLY A CA 1
ATOM 1429 C C . GLY A 1 181 ? 3.476 -8.718 -11.929 1.00 85.31 181 GLY A C 1
ATOM 1430 O O . GLY A 1 181 ? 3.695 -7.525 -12.134 1.00 85.31 181 GLY A O 1
ATOM 1431 N N . ILE A 1 182 ? 3.804 -9.321 -10.775 1.00 87.75 182 ILE A N 1
ATOM 1432 C CA . ILE A 1 182 ? 4.490 -8.632 -9.670 1.00 87.75 182 ILE A CA 1
ATOM 1433 C C . ILE A 1 182 ? 5.815 -8.037 -10.130 1.00 87.75 182 ILE A C 1
ATOM 1435 O O . ILE A 1 182 ? 6.143 -6.894 -9.826 1.00 87.75 182 ILE A O 1
ATOM 1439 N N . ALA A 1 183 ? 6.537 -8.795 -10.943 1.00 81.88 183 ALA A N 1
ATOM 1440 C CA . ALA A 1 183 ? 7.856 -8.417 -11.369 1.00 81.88 183 ALA A CA 1
ATOM 1441 C C . ALA A 1 183 ? 7.834 -7.318 -12.421 1.00 81.88 183 ALA A C 1
ATOM 1443 O O . ALA A 1 183 ? 8.487 -6.299 -12.239 1.00 81.88 183 ALA A O 1
ATOM 1444 N N . THR A 1 184 ? 6.959 -7.427 -13.423 1.00 81.38 184 THR A N 1
ATOM 1445 C CA . THR A 1 184 ? 6.700 -6.327 -14.361 1.00 81.38 184 THR A CA 1
ATOM 1446 C C . THR A 1 184 ? 6.279 -5.055 -13.631 1.00 81.38 184 THR A C 1
ATOM 1448 O O . THR A 1 184 ? 6.688 -3.962 -14.012 1.00 81.38 184 THR A O 1
ATOM 1451 N N . PHE A 1 185 ? 5.476 -5.171 -12.571 1.00 89.50 185 PHE A N 1
ATOM 1452 C CA . PHE A 1 185 ? 5.058 -4.018 -11.783 1.00 89.50 185 PHE A CA 1
ATOM 1453 C C . PHE A 1 185 ? 6.227 -3.359 -11.036 1.00 89.50 185 PHE A C 1
ATOM 1455 O O . PHE A 1 185 ? 6.400 -2.147 -11.145 1.00 89.50 185 PHE A O 1
ATOM 1462 N N . PHE A 1 186 ? 7.067 -4.128 -10.339 1.00 87.50 186 PHE A N 1
ATOM 1463 C CA . PHE A 1 186 ? 8.221 -3.555 -9.637 1.00 87.50 186 PHE A CA 1
ATOM 1464 C C . PHE A 1 186 ? 9.315 -3.063 -10.563 1.00 87.50 186 PHE A C 1
ATOM 1466 O O . PHE A 1 186 ? 9.898 -2.023 -10.276 1.00 87.50 186 PHE A O 1
ATOM 1473 N N . THR A 1 187 ? 9.539 -3.718 -11.700 1.00 81.56 187 THR A N 1
ATOM 1474 C CA . THR A 1 187 ? 10.425 -3.186 -12.734 1.00 81.56 187 THR A CA 1
ATOM 1475 C C . THR A 1 187 ? 9.924 -1.824 -13.205 1.00 81.56 187 THR A C 1
ATOM 1477 O O . THR A 1 187 ? 10.725 -0.905 -13.282 1.00 81.56 187 THR A O 1
ATOM 1480 N N . LYS A 1 188 ? 8.611 -1.637 -13.425 1.00 85.06 188 LYS A N 1
ATOM 1481 C CA . LYS A 1 188 ? 8.034 -0.326 -13.786 1.00 85.06 188 LYS A CA 1
ATOM 1482 C C . LYS A 1 188 ? 8.253 0.747 -12.721 1.00 85.06 188 LYS A C 1
ATOM 1484 O O . LYS A 1 188 ? 8.563 1.882 -13.071 1.00 85.06 188 LYS A O 1
ATOM 1489 N N . LEU A 1 189 ? 8.100 0.402 -11.442 1.00 89.12 189 LEU A N 1
ATOM 1490 C CA . LEU A 1 189 ? 8.421 1.318 -10.343 1.00 89.12 189 LEU A CA 1
ATOM 1491 C C . LEU A 1 189 ? 9.919 1.634 -10.324 1.00 89.12 189 LEU A C 1
ATOM 1493 O O . LEU A 1 189 ? 10.298 2.787 -10.183 1.00 89.12 189 LEU A O 1
ATOM 1497 N N . TRP A 1 190 ? 10.769 0.627 -10.514 1.00 85.19 190 TRP A N 1
ATOM 1498 C CA . TRP A 1 190 ? 12.220 0.754 -10.455 1.00 85.19 190 TRP A CA 1
ATOM 1499 C C . TRP A 1 190 ? 12.812 1.545 -11.612 1.00 85.19 190 TRP A C 1
ATOM 1501 O O . TRP A 1 190 ? 13.716 2.338 -11.385 1.00 85.19 190 TRP A O 1
ATOM 1511 N N . VAL A 1 191 ? 12.308 1.383 -12.835 1.00 80.38 191 VAL A N 1
ATOM 1512 C CA . VAL A 1 191 ? 12.813 2.150 -13.982 1.00 80.38 191 VAL A CA 1
ATOM 1513 C C . VAL A 1 191 ? 12.309 3.590 -14.009 1.00 80.38 191 VAL A C 1
ATOM 1515 O O . VAL A 1 191 ? 12.801 4.393 -14.798 1.00 80.38 191 VAL A O 1
ATOM 1518 N N . HIS A 1 192 ? 11.343 3.937 -13.155 1.00 85.06 192 HIS A N 1
ATOM 1519 C CA . H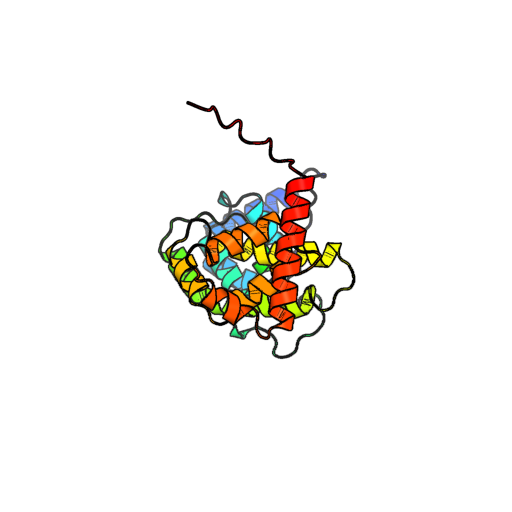IS A 1 192 ? 10.831 5.295 -13.082 1.00 85.06 192 HIS A CA 1
ATOM 1520 C C . HIS A 1 192 ? 11.944 6.265 -12.649 1.00 85.06 192 HIS A C 1
ATOM 1522 O O . HIS A 1 192 ? 12.674 6.012 -11.685 1.00 85.06 192 HIS A O 1
ATOM 1528 N N . SER A 1 193 ? 12.070 7.397 -13.345 1.00 80.94 193 SER A N 1
ATOM 1529 C CA . SER A 1 193 ? 13.121 8.398 -13.095 1.00 80.94 193 SER A CA 1
ATOM 1530 C C . SER A 1 193 ? 13.064 8.957 -11.670 1.00 80.94 193 SER A C 1
ATOM 1532 O O . SER A 1 193 ? 14.091 9.120 -11.022 1.00 80.94 193 SER A O 1
ATOM 1534 N N . ALA A 1 194 ? 11.850 9.178 -11.167 1.00 86.88 194 ALA A N 1
ATOM 1535 C CA . ALA A 1 194 ? 11.585 9.668 -9.817 1.00 86.88 194 ALA A CA 1
ATOM 1536 C C . ALA A 1 194 ? 11.651 8.594 -8.707 1.00 86.88 194 ALA A C 1
ATOM 1538 O O . ALA A 1 194 ? 11.413 8.912 -7.545 1.00 86.88 194 ALA A O 1
ATOM 1539 N N . ALA A 1 195 ? 11.898 7.315 -9.022 1.00 84.44 195 ALA A N 1
ATOM 1540 C CA . ALA A 1 195 ? 11.751 6.263 -8.014 1.00 84.44 195 ALA A CA 1
ATOM 1541 C C . ALA A 1 195 ? 12.821 6.365 -6.910 1.00 84.44 195 ALA A C 1
ATOM 1543 O O . ALA A 1 195 ? 14.007 6.449 -7.244 1.00 84.44 195 ALA A O 1
ATOM 1544 N N . PRO A 1 196 ? 12.453 6.241 -5.620 1.00 83.94 196 PRO A N 1
ATOM 1545 C CA . PRO A 1 196 ? 13.406 6.228 -4.517 1.00 83.94 196 PRO A CA 1
ATOM 1546 C C . PRO A 1 196 ? 14.335 5.006 -4.645 1.00 83.94 196 PRO A C 1
ATOM 1548 O O . PRO A 1 196 ? 13.880 3.862 -4.534 1.00 83.94 196 PRO A O 1
ATOM 1551 N N . PRO A 1 197 ? 15.643 5.201 -4.898 1.00 75.81 197 PRO A N 1
ATOM 1552 C CA . PRO A 1 197 ? 16.514 4.117 -5.342 1.00 75.81 197 PRO A CA 1
ATOM 1553 C C . PRO A 1 197 ? 16.679 3.024 -4.284 1.00 75.81 197 PRO A C 1
ATOM 1555 O O . PRO A 1 197 ? 16.699 1.848 -4.639 1.00 75.81 197 PRO A O 1
ATOM 1558 N N . ILE A 1 198 ? 16.735 3.382 -2.999 1.00 78.25 198 ILE A N 1
ATOM 1559 C CA . ILE A 1 198 ? 16.992 2.437 -1.902 1.00 78.25 198 ILE A CA 1
ATOM 1560 C C . ILE A 1 198 ? 15.817 1.471 -1.712 1.00 78.25 198 ILE A C 1
ATOM 1562 O O . ILE A 1 198 ? 16.003 0.258 -1.789 1.00 78.25 198 ILE A O 1
ATOM 1566 N N . VAL A 1 199 ? 14.604 1.993 -1.502 1.00 78.38 199 VAL A N 1
ATOM 1567 C CA . VAL A 1 199 ? 13.432 1.168 -1.160 1.00 78.38 199 VAL A CA 1
ATOM 1568 C C . VAL A 1 199 ? 13.053 0.256 -2.324 1.00 78.38 199 VAL A C 1
ATOM 1570 O O . VAL A 1 199 ? 12.819 -0.939 -2.137 1.00 78.38 199 VAL A O 1
ATOM 1573 N N . VAL A 1 200 ? 13.066 0.784 -3.551 1.00 79.12 200 VAL A N 1
ATOM 1574 C CA . VAL A 1 200 ? 12.731 -0.029 -4.722 1.00 79.12 200 VAL A CA 1
ATOM 1575 C C . VAL A 1 200 ? 13.798 -1.100 -4.963 1.00 79.12 200 VAL A C 1
ATOM 1577 O O . VAL A 1 200 ? 13.455 -2.238 -5.274 1.00 79.12 200 VAL A O 1
ATOM 1580 N N . SER A 1 201 ? 15.083 -0.783 -4.770 1.00 78.69 201 SER A N 1
ATOM 1581 C CA . SER A 1 201 ? 16.157 -1.775 -4.926 1.00 78.69 201 SER A CA 1
ATOM 1582 C C . SER A 1 201 ? 16.107 -2.857 -3.847 1.00 78.69 201 SER A C 1
ATOM 1584 O O . SER A 1 201 ? 16.360 -4.017 -4.160 1.00 78.69 201 SER A O 1
ATOM 1586 N N . PHE A 1 202 ? 15.715 -2.526 -2.612 1.00 84.12 202 PHE A N 1
ATOM 1587 C CA . PHE A 1 202 ? 15.477 -3.522 -1.564 1.00 84.12 202 PHE A CA 1
ATOM 1588 C C . PHE A 1 202 ? 14.378 -4.514 -1.961 1.00 84.12 202 PHE A C 1
ATOM 1590 O O . PHE A 1 202 ? 14.558 -5.725 -1.815 1.00 84.12 202 PHE A O 1
ATOM 1597 N N . ILE A 1 203 ? 13.259 -4.024 -2.503 1.00 84.25 203 ILE A N 1
ATOM 1598 C CA . ILE A 1 203 ? 12.174 -4.894 -2.969 1.00 84.25 203 ILE A CA 1
ATOM 1599 C C . ILE A 1 203 ? 12.639 -5.745 -4.147 1.00 84.25 203 ILE A C 1
ATOM 1601 O O . ILE A 1 203 ? 12.432 -6.953 -4.125 1.00 84.25 203 ILE A O 1
ATOM 1605 N N . MET A 1 204 ? 13.305 -5.148 -5.140 1.00 81.06 204 MET A N 1
ATOM 1606 C CA . MET A 1 204 ? 13.845 -5.891 -6.283 1.00 81.06 204 MET A CA 1
ATOM 1607 C C . MET A 1 204 ? 14.801 -6.991 -5.815 1.00 81.06 204 MET A C 1
ATOM 1609 O O . MET A 1 204 ? 14.639 -8.142 -6.199 1.00 81.06 204 MET A O 1
ATOM 1613 N N . HIS A 1 205 ? 15.739 -6.673 -4.923 1.00 82.00 205 HIS A N 1
ATOM 1614 C CA . HIS A 1 205 ? 16.631 -7.667 -4.337 1.00 82.00 205 HIS A CA 1
ATOM 1615 C C . HIS A 1 205 ? 15.837 -8.765 -3.622 1.00 82.00 205 HIS A C 1
ATOM 1617 O O . HIS A 1 205 ? 16.038 -9.941 -3.882 1.00 82.00 205 HIS A O 1
ATOM 1623 N N . THR A 1 206 ? 14.878 -8.409 -2.770 1.00 83.38 206 THR A N 1
ATOM 1624 C CA . THR A 1 206 ? 14.111 -9.388 -1.982 1.00 83.38 206 THR A CA 1
ATOM 1625 C C . THR A 1 206 ? 13.222 -10.281 -2.855 1.00 83.38 206 THR A C 1
ATOM 1627 O O . THR A 1 206 ? 13.069 -11.474 -2.579 1.00 83.38 206 THR A O 1
ATOM 1630 N N . LEU A 1 207 ? 12.639 -9.739 -3.924 1.00 81.25 207 LEU A N 1
ATOM 1631 C CA . LEU A 1 207 ? 11.781 -10.486 -4.841 1.00 81.25 207 LEU A CA 1
ATOM 1632 C C . LEU A 1 207 ? 12.580 -11.336 -5.831 1.00 81.25 207 LEU A C 1
ATOM 1634 O O . LEU A 1 207 ? 12.161 -12.458 -6.103 1.00 81.25 207 LEU A O 1
ATOM 1638 N N . PHE A 1 208 ? 13.714 -10.829 -6.321 1.00 77.06 208 PHE A N 1
ATOM 1639 C CA . PHE A 1 208 ? 14.474 -11.415 -7.431 1.00 77.06 208 PHE A CA 1
ATOM 1640 C C . PHE A 1 208 ? 15.823 -12.006 -7.031 1.00 77.06 208 PHE A C 1
ATOM 1642 O O . PHE A 1 208 ? 16.571 -12.404 -7.913 1.00 77.06 208 PHE A O 1
ATOM 1649 N N . HIS A 1 209 ? 16.133 -12.109 -5.734 1.00 74.50 209 HIS A N 1
ATOM 1650 C CA . HIS A 1 209 ? 17.380 -12.731 -5.266 1.00 74.50 209 HIS A CA 1
ATOM 1651 C C . HIS A 1 209 ? 17.611 -14.120 -5.881 1.00 74.50 209 HIS A C 1
ATOM 1653 O O . HIS A 1 209 ? 18.731 -14.455 -6.244 1.00 74.50 209 HIS A O 1
ATOM 1659 N N . ASP A 1 210 ? 16.530 -14.889 -6.034 1.00 66.81 210 ASP A N 1
ATOM 1660 C CA . ASP A 1 210 ? 16.551 -16.250 -6.577 1.00 66.81 210 ASP A CA 1
ATOM 1661 C C . ASP A 1 210 ? 16.032 -16.317 -8.026 1.00 66.81 210 ASP A C 1
ATOM 1663 O O . ASP A 1 210 ? 15.816 -17.410 -8.546 1.00 66.81 210 ASP A O 1
ATOM 1667 N N . ALA A 1 211 ? 15.765 -15.169 -8.662 1.00 64.69 211 ALA A N 1
ATOM 1668 C CA . ALA A 1 211 ? 15.237 -15.141 -10.020 1.00 64.69 211 ALA A CA 1
ATOM 1669 C C . ALA A 1 211 ? 16.358 -15.368 -11.036 1.00 64.69 211 ALA A C 1
ATOM 1671 O O . ALA A 1 211 ? 17.427 -14.757 -10.980 1.00 64.69 211 ALA A O 1
ATOM 1672 N N . THR A 1 212 ? 16.090 -16.233 -12.003 1.00 64.81 212 THR A N 1
ATOM 1673 C CA . THR A 1 212 ? 16.971 -16.476 -13.141 1.00 64.81 212 THR A CA 1
ATOM 1674 C C . THR A 1 212 ? 16.979 -15.279 -14.096 1.00 64.81 212 THR A C 1
ATOM 1676 O O . THR A 1 212 ? 16.029 -14.493 -14.167 1.00 64.81 212 THR A O 1
ATOM 1679 N N . LEU A 1 213 ? 18.053 -15.143 -14.880 1.00 62.16 213 LEU A N 1
ATOM 1680 C CA . LEU A 1 213 ? 18.130 -14.123 -15.932 1.00 62.16 213 LEU A CA 1
ATOM 1681 C C . LEU A 1 213 ? 17.001 -14.272 -16.961 1.00 62.16 213 LEU A C 1
ATOM 1683 O O . LEU A 1 213 ? 16.520 -13.260 -17.460 1.00 62.16 213 LEU A O 1
ATOM 1687 N N . ASP A 1 214 ? 16.544 -15.496 -17.229 1.00 60.94 214 ASP A N 1
ATOM 1688 C CA . ASP A 1 214 ? 15.430 -15.768 -18.144 1.00 60.94 214 ASP A CA 1
ATOM 1689 C C . ASP A 1 214 ? 14.096 -15.263 -17.585 1.00 60.94 214 ASP A C 1
ATOM 1691 O O . ASP A 1 214 ? 13.302 -14.664 -18.314 1.00 60.94 214 ASP A O 1
ATOM 1695 N N . GLU A 1 215 ? 13.868 -15.420 -16.277 1.00 60.28 215 GLU A N 1
ATOM 1696 C CA . GLU A 1 215 ? 12.703 -14.846 -15.603 1.00 60.28 215 GLU A CA 1
ATOM 1697 C C . GLU A 1 215 ? 12.738 -13.316 -15.680 1.00 60.28 215 GLU A C 1
ATOM 1699 O O . GLU A 1 215 ? 11.741 -12.703 -16.063 1.00 60.28 215 GLU A O 1
ATOM 1704 N N . ILE A 1 216 ? 13.896 -12.697 -15.418 1.00 61.03 216 ILE A N 1
ATOM 1705 C CA . ILE A 1 216 ? 14.103 -11.243 -15.547 1.00 61.03 216 ILE A CA 1
ATOM 1706 C C . ILE A 1 216 ? 13.910 -10.773 -17.001 1.00 61.03 216 ILE A C 1
ATOM 1708 O O . ILE A 1 216 ? 13.269 -9.748 -17.243 1.00 61.03 216 ILE A O 1
ATOM 1712 N N . ALA A 1 217 ? 14.409 -11.522 -17.985 1.00 63.06 217 ALA A N 1
ATOM 1713 C CA . ALA A 1 217 ? 14.297 -11.188 -19.403 1.00 63.06 217 ALA A CA 1
ATOM 1714 C C . ALA A 1 217 ? 12.855 -11.298 -19.922 1.00 63.06 217 ALA A C 1
ATOM 1716 O O . ALA A 1 217 ? 12.444 -10.481 -20.746 1.00 63.06 217 ALA A O 1
ATOM 1717 N N . ALA A 1 218 ? 12.072 -12.257 -19.417 1.00 64.19 218 ALA A N 1
ATOM 1718 C CA . ALA A 1 218 ? 10.651 -12.394 -19.737 1.00 64.19 218 ALA A CA 1
ATOM 1719 C C . ALA A 1 218 ? 9.813 -11.219 -19.200 1.00 64.19 218 ALA A C 1
ATOM 1721 O O . ALA A 1 218 ? 8.812 -10.832 -19.802 1.00 64.19 218 ALA A O 1
ATOM 1722 N N . ILE A 1 219 ? 10.233 -10.621 -18.082 1.00 59.38 219 ILE A N 1
ATOM 1723 C CA . ILE A 1 219 ? 9.565 -9.471 -17.456 1.00 59.38 219 ILE A CA 1
ATOM 1724 C C . ILE A 1 219 ? 9.756 -8.187 -18.261 1.00 59.38 219 ILE A C 1
ATOM 1726 O O . ILE A 1 219 ? 8.847 -7.355 -18.320 1.00 59.38 219 ILE A O 1
ATOM 1730 N N . ALA A 1 220 ? 10.936 -8.031 -18.856 1.00 59.19 220 ALA A N 1
ATOM 1731 C CA . ALA A 1 220 ? 11.319 -6.856 -19.617 1.00 59.19 220 ALA A CA 1
ATOM 1732 C C . ALA A 1 220 ? 10.674 -6.790 -21.009 1.00 59.19 220 ALA A C 1
ATOM 1734 O O . ALA A 1 220 ? 10.887 -5.805 -21.692 1.00 59.19 220 ALA A O 1
ATOM 1735 N N . GLY A 1 221 ? 9.873 -7.780 -21.421 1.00 66.38 221 GLY A N 1
ATOM 1736 C CA . GLY A 1 221 ? 9.097 -7.711 -22.658 1.00 66.38 221 GLY A CA 1
ATOM 1737 C C . GLY A 1 221 ? 9.961 -7.822 -23.916 1.00 66.38 221 GLY A C 1
ATOM 1738 O O . GLY A 1 221 ? 10.718 -8.783 -24.075 1.00 66.38 221 GLY A O 1
ATOM 1739 N N . ASN A 1 222 ? 9.804 -6.884 -24.852 1.00 75.69 222 ASN A N 1
ATOM 1740 C CA . ASN A 1 222 ? 10.547 -6.906 -26.116 1.00 75.69 222 ASN A CA 1
ATOM 1741 C C . ASN A 1 222 ? 12.001 -6.409 -25.955 1.00 75.69 222 ASN A C 1
ATOM 1743 O O . ASN A 1 222 ? 12.398 -5.900 -24.908 1.00 75.69 222 ASN A O 1
ATOM 1747 N N . ASP A 1 223 ? 12.823 -6.545 -26.998 1.00 75.69 223 ASP A N 1
ATOM 1748 C CA . ASP A 1 223 ? 14.250 -6.201 -26.912 1.00 75.69 223 ASP A CA 1
ATOM 1749 C C . ASP A 1 223 ? 14.523 -4.704 -26.671 1.00 75.69 223 ASP A C 1
ATOM 1751 O O . ASP A 1 223 ? 15.525 -4.357 -26.044 1.00 75.69 223 ASP A O 1
ATOM 1755 N N . ALA A 1 224 ? 13.621 -3.809 -27.088 1.00 71.56 224 ALA A N 1
ATOM 1756 C CA . ALA A 1 224 ? 13.748 -2.378 -26.808 1.00 71.56 224 ALA A CA 1
ATOM 1757 C C . ALA A 1 224 ? 13.483 -2.067 -25.326 1.00 71.56 224 ALA A C 1
ATOM 1759 O O . ALA A 1 224 ? 14.212 -1.297 -24.703 1.00 71.56 224 ALA A O 1
ATOM 1760 N N . GLU A 1 225 ? 12.475 -2.705 -24.736 1.00 67.25 225 GLU A N 1
ATOM 1761 C CA . GLU A 1 225 ? 12.170 -2.584 -23.310 1.00 67.25 225 GLU A CA 1
ATOM 1762 C C . GLU A 1 225 ? 13.293 -3.187 -22.442 1.00 67.25 225 GLU A C 1
ATOM 1764 O O . GLU A 1 225 ? 13.702 -2.570 -21.454 1.00 67.25 225 GLU A O 1
ATOM 1769 N N . LYS A 1 226 ? 13.891 -4.317 -22.858 1.00 70.62 226 LYS A N 1
ATOM 1770 C CA . LYS A 1 226 ? 15.107 -4.879 -22.232 1.00 70.62 226 LYS A CA 1
ATOM 1771 C C . LYS A 1 226 ? 16.269 -3.890 -22.222 1.00 70.62 226 LYS A C 1
ATOM 1773 O O . LYS A 1 226 ? 16.939 -3.752 -21.198 1.00 70.62 226 LYS A O 1
ATOM 1778 N N . LEU A 1 227 ? 16.500 -3.188 -23.333 1.00 73.88 227 LEU A N 1
ATOM 1779 C CA . LEU A 1 227 ? 17.564 -2.188 -23.427 1.00 73.88 227 LEU A CA 1
ATOM 1780 C C . LEU A 1 227 ? 17.327 -1.019 -22.463 1.00 73.88 227 LEU A C 1
ATOM 1782 O O . LEU A 1 227 ? 18.267 -0.584 -21.803 1.00 73.88 227 LEU A O 1
ATOM 1786 N N . ILE A 1 228 ? 16.082 -0.551 -22.327 1.00 70.56 228 ILE A N 1
ATOM 1787 C CA . ILE A 1 228 ? 15.721 0.506 -21.368 1.00 70.56 228 ILE A CA 1
ATOM 1788 C C . ILE A 1 228 ? 16.002 0.045 -19.933 1.00 70.56 228 ILE A C 1
ATOM 1790 O O . ILE A 1 228 ? 16.637 0.772 -19.170 1.00 70.56 228 ILE A O 1
ATOM 1794 N N . VAL A 1 229 ? 15.584 -1.172 -19.567 1.00 68.19 229 VAL A N 1
ATOM 1795 C CA . VAL A 1 229 ? 15.840 -1.740 -18.232 1.00 68.19 229 VAL A CA 1
ATOM 1796 C C . VAL A 1 229 ? 17.343 -1.834 -17.959 1.00 68.19 229 VAL A C 1
ATOM 1798 O O . VAL A 1 229 ? 17.796 -1.410 -16.895 1.00 68.19 229 VAL A O 1
ATOM 1801 N N . ALA A 1 230 ? 18.127 -2.336 -18.918 1.00 72.75 230 ALA A N 1
ATOM 1802 C CA . ALA A 1 230 ? 19.579 -2.436 -18.796 1.00 72.75 230 ALA A CA 1
ATOM 1803 C C . ALA A 1 230 ? 20.248 -1.057 -18.677 1.00 72.75 230 ALA A C 1
ATOM 1805 O O . ALA A 1 230 ? 21.125 -0.868 -17.835 1.00 72.75 230 ALA A O 1
ATOM 1806 N N . GLN A 1 231 ? 19.807 -0.077 -19.468 1.00 74.12 231 GLN A N 1
ATOM 1807 C CA . GLN A 1 231 ? 20.330 1.285 -19.420 1.00 74.12 231 GLN A CA 1
ATOM 1808 C C . GLN A 1 231 ? 20.055 1.934 -18.058 1.00 74.12 231 GLN A C 1
ATOM 1810 O O . GLN A 1 231 ? 20.976 2.460 -17.435 1.00 74.12 231 GLN A O 1
ATOM 1815 N N . VAL A 1 232 ? 18.829 1.810 -17.537 1.00 71.31 232 VAL A N 1
ATOM 1816 C CA . VAL A 1 232 ? 18.484 2.318 -16.201 1.00 71.31 232 VAL A CA 1
ATOM 1817 C C . VAL A 1 232 ? 19.280 1.602 -15.106 1.00 71.31 232 VAL A C 1
ATOM 1819 O O . VAL A 1 232 ? 19.746 2.255 -14.171 1.00 71.31 232 VAL A O 1
ATOM 1822 N N . ALA A 1 233 ? 19.499 0.288 -15.229 1.00 72.25 233 ALA A N 1
ATOM 1823 C CA . ALA A 1 233 ? 20.353 -0.470 -14.313 1.00 72.25 233 ALA A CA 1
ATOM 1824 C C . ALA A 1 233 ? 21.771 0.110 -14.251 1.00 72.25 233 ALA A C 1
ATOM 1826 O O . ALA A 1 233 ? 22.297 0.387 -13.170 1.00 72.25 233 ALA A O 1
ATOM 1827 N N . VAL A 1 234 ? 22.373 0.322 -15.424 1.00 74.06 234 VAL A N 1
ATOM 1828 C CA . VAL A 1 234 ? 23.726 0.862 -15.568 1.00 74.06 234 VAL A CA 1
ATOM 1829 C C . VAL A 1 234 ? 23.804 2.291 -15.039 1.00 74.06 234 VAL A C 1
ATOM 1831 O O . VAL A 1 234 ? 24.752 2.621 -14.329 1.00 74.06 234 VAL A O 1
ATOM 1834 N N . ASP A 1 235 ? 22.820 3.138 -15.332 1.00 73.75 235 ASP A N 1
ATOM 1835 C CA . ASP A 1 235 ? 22.829 4.533 -14.891 1.00 73.75 235 ASP A CA 1
ATOM 1836 C C . ASP A 1 235 ? 22.646 4.663 -13.378 1.00 73.75 235 ASP A C 1
ATOM 1838 O O . ASP A 1 235 ? 23.355 5.447 -12.744 1.00 73.75 235 ASP A O 1
ATOM 1842 N N . ARG A 1 236 ? 21.794 3.830 -12.768 1.00 69.81 236 ARG A N 1
ATOM 1843 C CA . ARG A 1 236 ? 21.673 3.744 -11.304 1.00 69.81 236 ARG A CA 1
ATOM 1844 C C . ARG A 1 236 ? 22.958 3.237 -10.656 1.00 69.81 236 ARG A C 1
ATOM 1846 O O . ARG A 1 236 ? 23.386 3.803 -9.655 1.00 69.81 236 ARG A O 1
ATOM 1853 N N . LEU A 1 237 ? 23.612 2.228 -11.238 1.00 69.81 237 LEU A N 1
ATOM 1854 C CA . LEU A 1 237 ? 24.906 1.740 -10.752 1.00 69.81 237 LEU A CA 1
ATOM 1855 C C . LEU A 1 237 ? 25.984 2.831 -10.840 1.00 69.81 237 LEU A C 1
ATOM 1857 O O . LEU A 1 237 ? 26.725 3.050 -9.886 1.00 69.81 237 LEU A O 1
ATOM 1861 N N . ARG A 1 238 ? 26.047 3.561 -11.959 1.00 76.12 238 ARG A N 1
ATOM 1862 C CA . ARG A 1 238 ? 26.960 4.701 -12.131 1.00 76.12 238 ARG A CA 1
ATOM 1863 C C . ARG A 1 238 ? 26.691 5.803 -11.109 1.00 76.12 238 ARG A C 1
ATOM 1865 O O . ARG A 1 238 ? 27.648 6.355 -10.575 1.00 76.12 238 ARG A O 1
ATOM 1872 N N . ALA A 1 239 ? 25.425 6.131 -10.847 1.00 73.62 239 ALA A N 1
ATOM 1873 C CA . ALA A 1 239 ? 25.045 7.118 -9.838 1.00 73.62 239 ALA A CA 1
ATOM 1874 C C . ALA A 1 239 ? 25.474 6.671 -8.433 1.00 73.62 239 ALA A C 1
ATOM 1876 O O . ALA A 1 239 ? 26.164 7.421 -7.749 1.00 73.62 239 ALA A O 1
ATOM 1877 N N . ALA A 1 240 ? 25.191 5.420 -8.058 1.00 70.44 240 ALA A N 1
ATOM 1878 C CA . ALA A 1 240 ? 25.601 4.857 -6.772 1.00 70.44 240 ALA A CA 1
ATOM 1879 C C . ALA A 1 240 ? 27.130 4.874 -6.582 1.00 70.44 240 ALA A C 1
ATOM 1881 O O . ALA A 1 240 ? 27.612 5.241 -5.514 1.00 70.44 240 ALA A O 1
ATOM 1882 N N . ILE A 1 241 ? 27.903 4.549 -7.628 1.00 73.19 241 ILE A N 1
ATOM 1883 C CA . ILE A 1 241 ? 29.375 4.627 -7.602 1.00 73.19 241 ILE A CA 1
ATOM 1884 C C . ILE A 1 241 ? 29.861 6.074 -7.433 1.00 73.19 241 ILE A C 1
ATOM 1886 O O . ILE A 1 241 ? 30.867 6.305 -6.769 1.00 73.19 241 ILE A O 1
ATOM 1890 N N . LYS A 1 242 ? 29.180 7.059 -8.032 1.00 77.25 242 LYS A N 1
ATOM 1891 C CA . LYS A 1 242 ? 29.533 8.480 -7.870 1.00 77.25 242 LYS A CA 1
ATOM 1892 C C . LYS A 1 242 ? 29.227 8.989 -6.461 1.00 77.25 242 LYS A C 1
ATOM 1894 O O . LYS A 1 242 ? 30.033 9.730 -5.908 1.00 77.25 242 LYS A O 1
ATOM 1899 N N . GLU A 1 243 ? 28.079 8.609 -5.904 1.00 72.94 243 GLU A N 1
ATOM 1900 C CA . GLU A 1 243 ? 27.634 9.016 -4.564 1.00 72.94 243 GLU A CA 1
ATOM 1901 C C . GLU A 1 243 ? 28.441 8.338 -3.450 1.00 72.94 243 GLU A C 1
ATOM 1903 O O . GLU A 1 243 ? 28.713 8.947 -2.417 1.00 72.94 243 GLU A O 1
ATOM 1908 N N . SER A 1 244 ? 28.865 7.092 -3.667 1.00 70.44 244 SER A N 1
ATOM 1909 C CA . SER A 1 244 ? 29.735 6.349 -2.760 1.00 70.44 244 SER A CA 1
ATOM 1910 C C . SER A 1 244 ? 30.889 5.729 -3.552 1.00 70.44 244 SER A C 1
ATOM 1912 O O . SER A 1 244 ? 30.794 4.578 -3.991 1.00 70.44 244 SER A O 1
ATOM 1914 N N . PRO A 1 245 ? 31.987 6.482 -3.774 1.00 70.88 245 PRO A N 1
ATOM 1915 C CA . PRO A 1 245 ? 33.149 5.972 -4.485 1.00 70.88 245 PRO A CA 1
ATOM 1916 C C . PRO A 1 245 ? 33.689 4.749 -3.750 1.00 70.88 245 PRO A C 1
ATOM 1918 O O . PRO A 1 245 ? 34.250 4.864 -2.658 1.00 70.88 245 PRO A O 1
ATOM 1921 N N . MET A 1 246 ? 33.503 3.565 -4.335 1.00 63.34 246 MET A N 1
ATOM 1922 C CA . MET A 1 246 ? 34.067 2.341 -3.779 1.00 63.34 246 MET A CA 1
ATOM 1923 C C . MET A 1 246 ? 35.584 2.508 -3.702 1.00 63.34 246 MET A C 1
ATOM 1925 O O . MET A 1 246 ? 36.242 2.713 -4.725 1.00 63.34 246 MET A O 1
ATOM 1929 N N . GLN A 1 247 ? 36.150 2.433 -2.494 1.00 66.25 247 GLN A N 1
ATOM 1930 C CA . GLN A 1 247 ? 37.601 2.380 -2.368 1.00 66.25 247 GLN A CA 1
ATOM 1931 C C . GLN A 1 247 ? 38.091 1.094 -3.042 1.00 66.25 247 GLN A C 1
ATOM 1933 O O . GLN A 1 247 ? 37.514 0.029 -2.803 1.00 66.25 247 GLN A O 1
ATOM 1938 N N . PRO A 1 248 ? 39.131 1.162 -3.889 1.00 64.62 248 PRO A N 1
ATOM 1939 C CA . PRO A 1 248 ? 39.670 -0.030 -4.516 1.00 64.62 248 PRO A CA 1
ATOM 1940 C C . PRO A 1 248 ? 40.099 -1.017 -3.429 1.00 64.62 248 PRO A C 1
ATOM 1942 O O . PRO A 1 248 ? 40.855 -0.666 -2.519 1.00 64.62 248 PRO A O 1
ATOM 1945 N N . LEU A 1 249 ? 39.605 -2.255 -3.526 1.00 57.09 249 LEU A N 1
ATOM 1946 C CA . LEU A 1 249 ? 40.057 -3.360 -2.689 1.00 57.09 249 LEU A CA 1
ATOM 1947 C C . LEU A 1 249 ? 41.580 -3.451 -2.817 1.00 57.09 249 LEU A C 1
ATOM 1949 O O . LEU A 1 249 ? 42.105 -3.736 -3.895 1.00 57.09 249 LEU A O 1
ATOM 1953 N N . LYS A 1 250 ? 42.298 -3.185 -1.720 1.00 58.78 250 LYS A N 1
ATOM 1954 C CA . LYS A 1 250 ? 43.733 -3.461 -1.637 1.00 58.78 250 LYS A CA 1
ATOM 1955 C C . LYS A 1 250 ? 43.899 -4.973 -1.706 1.00 58.78 250 LYS A C 1
ATOM 1957 O O . LYS A 1 250 ? 43.778 -5.664 -0.701 1.00 58.78 250 LYS A O 1
ATOM 1962 N N . VAL A 1 251 ? 44.132 -5.487 -2.908 1.00 56.75 251 VAL A N 1
ATOM 1963 C CA . VAL A 1 251 ? 44.512 -6.883 -3.105 1.00 56.75 251 VAL A CA 1
ATOM 1964 C C . VAL A 1 251 ? 45.923 -7.033 -2.542 1.00 56.75 251 VAL A C 1
ATOM 1966 O O . VAL A 1 251 ? 46.904 -6.691 -3.204 1.00 56.75 251 VAL A O 1
ATOM 1969 N N . SER A 1 252 ? 46.028 -7.479 -1.290 1.00 55.53 252 SER A N 1
ATOM 1970 C CA . SER A 1 252 ? 47.300 -7.909 -0.717 1.00 55.53 252 SER A CA 1
ATOM 1971 C C . SER A 1 252 ? 47.777 -9.110 -1.523 1.00 55.53 252 SER A C 1
ATOM 1973 O O . SER A 1 252 ? 47.192 -10.186 -1.441 1.00 55.53 252 SER A O 1
ATOM 1975 N N . ARG A 1 253 ? 48.806 -8.910 -2.349 1.00 57.88 253 ARG A N 1
ATOM 1976 C CA . ARG A 1 253 ? 49.519 -10.013 -2.993 1.00 57.88 253 ARG A CA 1
ATOM 1977 C C . ARG A 1 253 ? 50.240 -10.795 -1.893 1.00 57.88 253 ARG A C 1
ATOM 1979 O O . ARG A 1 253 ? 51.222 -10.293 -1.352 1.00 57.88 253 ARG A O 1
ATOM 1986 N N . THR A 1 254 ? 49.700 -11.953 -1.529 1.00 65.62 254 THR A N 1
ATOM 1987 C CA . THR A 1 254 ? 50.433 -13.030 -0.845 1.00 65.62 254 THR A CA 1
ATOM 1988 C C . THR A 1 254 ? 51.256 -13.811 -1.848 1.00 65.62 254 THR A C 1
ATOM 1990 O O . THR A 1 254 ? 50.688 -14.106 -2.925 1.00 65.62 254 THR A O 1
#

Foldseek 3Di:
DPPDALLLLQCVVVVVDPQDPVNVVVLVVLLVCCVPPLVVLLVVLLPHFLNSLLSVLVVCLVPVPSGDVVSLLSSLLSLLAQVLQDPDQDADDGRDSLSNNLSSLLSLLGQDDDPDPVSLVSCLVSVVSLVSSLVSLCVHFAVPDPDLVSNQVSLSSSLSNVCNSVPVRVPSLVSCLPDPCSLLSLLVLQLDPSHDNVSSVVVCCSNCVPPDVVNVVVSQPDPVSVVSSVVSVVVVVVVVCVVPVDDPPPPPDD

Radius of gyration: 20.67 Å; chains: 1; bounding box: 75×39×54 Å

pLDDT: mean 81.87, std 14.77, range [32.22, 98.31]

Organism: NCBI:txid2862362

Secondary structure (DSSP, 8-state):
-----GGG-TTTT-TTSPPPHHHHHHHHHHHHHHHH-HHHHHHHHTT--HHHHHHHHHHHHH-GGGS-HHHHHHHHHHHT-GGGS-SS-----TTSHHHHHHHHHHHHHS------HHHHHHHHHHHHHHHHHHHHHHHHHTTT---HHHHHHHHHHHHHHHHHHHTT-HHHHHHHHTSTTHHHHHHHHHH-TT--HHHHHHHHHHHHTT--HHHHHHHT-SHHHHHHHHHHHHHHHHHHHHHS-PPP------